Protein AF-A0A820YQ83-F1 (afdb_monomer_lite)

Sequence (275 aa):
MWQLTAGDQCKLHPGKCRLKRLHGDVNRDQQSRLNSLGINSKIQAVAQAEDPGAIVHVTMDSIVSVNLDEFSNDQNSLNLIINELLKPNPQFWIERTMKQVSMASYRLVYRPSFIEGKYQLPLTQPEHWNIVVHGSPRRDHSLNGHDSVYMHYSWSTHMLTDYKSPSISEPQLGMIDGQWVEPIILPTDPYNLMQRTGYACIDEADYPIPSAHPERTEWVYDDTCEAEDPFVYSPTAACIQCHCSQTVQISCIDALRKYVGAVNASFIFTRLLII

Foldseek 3Di:
DDDDDDDPDPPDDPPDDDPPPPPPPPPPVVVVVCVVVCVVVVVPPPDPPPQLWFKKKKKWKDKAKDFQPVVVVPPVVSVVVVVVQQDPDVPVRVVQVLLQVLLCQQCQQVVCVVDPQAHHDGDDDPVQKDKDWDDTWDWDCQQLHTTITMIIMMMMGMDIGGLCVLCSRPVQLNDAQRKDKDKDKTFSGSAQLCVQLPLQQFACFPHPPPPDDNVPRSNGGHQAAAQDDAADDDPPDTRHHRDHNDHDGGHSPVSSSVGTHIDIMIIMIGTHDRD

pLDDT: mean 85.97, std 20.24, range [26.98, 98.81]

Secondary structure (DSSP, 8-state):
--PPPTTSSSSS-TT------------HHHHHHHHHTTHHHHHTTS-------EEEEEEEEEEEEEE-GGGTT-HHHHHHHHHHHTS--HHHHHHHHHHHHHTHHHHHHSHHHHSTT----PPPPGGG-EEEEEEEEEEEEEETTEEEEEEEEEEEEEEEE-SSHHHHH-GGGGSTT-EEEEEEEEESS-TTHHHHHTTTTB--TTSPTT---TT-GGGSB-TT----PPP---TT----SS-SSS---S-HHHHHHHHT-EEEEEEEEEEEE--

Structure (mmCIF, N/CA/C/O backbone):
data_AF-A0A820YQ83-F1
#
_entry.id   AF-A0A820YQ83-F1
#
loop_
_atom_site.group_PDB
_atom_site.id
_atom_site.type_symbol
_atom_site.label_atom_id
_atom_site.label_alt_id
_atom_site.label_comp_id
_atom_site.label_asym_id
_atom_site.label_entity_id
_atom_site.label_seq_id
_atom_site.pdbx_PDB_ins_code
_atom_site.Cartn_x
_atom_site.Cartn_y
_atom_site.Cartn_z
_atom_site.occupancy
_atom_site.B_iso_or_equiv
_atom_site.auth_seq_id
_atom_site.auth_comp_id
_atom_site.auth_asym_id
_atom_site.auth_atom_id
_atom_site.pdbx_PDB_model_num
ATOM 1 N N . MET A 1 1 ? 64.140 -6.513 -12.370 1.00 39.31 1 MET A N 1
ATOM 2 C CA . MET A 1 1 ? 63.787 -5.136 -12.767 1.00 39.31 1 MET A CA 1
ATOM 3 C C . MET A 1 1 ? 62.566 -5.270 -13.666 1.00 39.31 1 MET A C 1
ATOM 5 O O . MET A 1 1 ? 62.7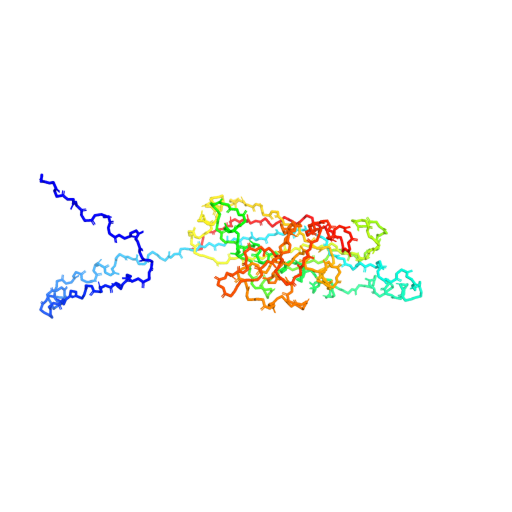19 -5.631 -14.820 1.00 39.31 1 MET A O 1
ATOM 9 N N . TRP A 1 2 ? 61.369 -5.176 -13.084 1.00 26.98 2 TRP A N 1
ATOM 10 C CA . TRP A 1 2 ? 60.097 -5.516 -13.733 1.00 26.98 2 TRP A CA 1
ATOM 11 C C . TRP A 1 2 ? 59.168 -4.302 -13.650 1.00 26.98 2 TRP A C 1
ATOM 13 O O . TRP A 1 2 ? 58.943 -3.778 -12.561 1.00 26.98 2 TRP A O 1
ATOM 23 N N . GLN A 1 3 ? 58.712 -3.821 -14.808 1.00 30.67 3 GLN A N 1
ATOM 24 C CA . GLN A 1 3 ? 57.789 -2.695 -14.957 1.00 30.67 3 GLN A CA 1
ATOM 25 C C . GLN A 1 3 ? 56.343 -3.193 -14.851 1.00 30.67 3 GLN A C 1
ATOM 27 O O . GLN A 1 3 ? 55.974 -4.161 -15.511 1.00 30.67 3 GLN A O 1
ATOM 32 N N . LEU A 1 4 ? 55.537 -2.516 -14.031 1.00 31.28 4 LEU A N 1
ATOM 33 C CA . LEU A 1 4 ? 54.097 -2.736 -13.901 1.00 31.28 4 LEU A CA 1
ATOM 34 C C . LEU A 1 4 ? 53.328 -1.764 -14.810 1.00 31.28 4 LEU A C 1
ATOM 36 O O . LEU A 1 4 ? 53.654 -0.580 -14.900 1.00 31.28 4 LEU A O 1
ATOM 40 N N . THR A 1 5 ? 52.312 -2.296 -15.485 1.00 35.47 5 THR A N 1
ATOM 41 C CA . THR A 1 5 ? 51.354 -1.609 -16.360 1.00 35.47 5 THR A CA 1
ATOM 42 C C . THR A 1 5 ? 50.337 -0.775 -15.570 1.00 35.47 5 THR A C 1
ATOM 44 O O . THR A 1 5 ? 50.059 -1.051 -14.408 1.00 35.47 5 THR A O 1
ATOM 47 N N . ALA A 1 6 ? 49.761 0.241 -16.220 1.00 40.97 6 ALA A N 1
ATOM 48 C CA . ALA A 1 6 ? 48.970 1.346 -15.659 1.00 40.97 6 ALA A CA 1
ATOM 49 C C . ALA A 1 6 ? 47.580 0.999 -15.050 1.00 40.97 6 ALA A C 1
ATOM 51 O O . ALA A 1 6 ? 46.657 1.805 -15.140 1.00 40.97 6 ALA A O 1
ATOM 52 N N . GLY A 1 7 ? 47.413 -0.176 -14.436 1.00 39.69 7 GLY A N 1
ATOM 53 C CA . GLY A 1 7 ? 46.133 -0.658 -13.896 1.00 39.69 7 GLY A CA 1
ATOM 54 C C . GLY A 1 7 ? 45.885 -0.434 -12.397 1.00 39.69 7 GLY A C 1
ATOM 55 O O . GLY A 1 7 ? 44.733 -0.455 -11.981 1.00 39.69 7 GLY A O 1
ATOM 56 N N . ASP A 1 8 ? 46.909 -0.173 -11.576 1.00 40.06 8 ASP A N 1
ATOM 57 C CA . ASP A 1 8 ? 46.786 -0.421 -10.122 1.00 40.06 8 ASP A CA 1
ATOM 58 C C . ASP A 1 8 ? 46.768 0.809 -9.193 1.00 40.06 8 ASP A C 1
ATOM 60 O O . ASP A 1 8 ? 46.835 0.660 -7.975 1.00 40.06 8 ASP A O 1
ATOM 64 N N . GLN A 1 9 ? 46.620 2.040 -9.697 1.00 44.78 9 GLN A N 1
ATOM 65 C CA . GLN A 1 9 ? 46.671 3.237 -8.828 1.00 44.78 9 GLN A CA 1
ATOM 66 C C . GLN A 1 9 ? 45.324 3.851 -8.406 1.00 44.78 9 GLN A C 1
ATOM 68 O O . GLN A 1 9 ? 45.314 4.907 -7.781 1.00 44.78 9 GLN A O 1
ATOM 73 N N . CYS A 1 10 ? 44.184 3.196 -8.641 1.00 45.06 10 CYS A N 1
ATOM 74 C CA . CYS A 1 10 ? 42.871 3.714 -8.209 1.00 45.06 10 CYS A CA 1
ATOM 75 C C . CYS A 1 10 ? 42.249 2.981 -7.005 1.00 45.06 10 CYS A C 1
ATOM 77 O O . CYS A 1 10 ? 41.031 2.976 -6.866 1.00 45.06 10 CYS A O 1
ATOM 79 N N . LYS A 1 11 ? 43.049 2.370 -6.118 1.00 44.00 11 LYS A N 1
ATOM 80 C CA . LYS A 1 11 ? 42.526 1.622 -4.952 1.00 44.00 11 LYS A CA 1
ATOM 81 C C . LYS A 1 11 ? 42.786 2.222 -3.566 1.00 44.00 11 LYS A C 1
ATOM 83 O O . LYS A 1 11 ? 42.399 1.595 -2.590 1.00 44.00 11 LYS A O 1
ATOM 88 N N . LEU A 1 12 ? 43.391 3.408 -3.436 1.00 41.62 12 LEU A N 1
ATOM 89 C CA . LEU A 1 12 ? 43.768 3.910 -2.099 1.00 41.62 12 LEU A CA 1
ATOM 90 C C . LEU A 1 12 ? 43.172 5.254 -1.651 1.00 41.62 12 LEU A C 1
ATOM 92 O O . LEU A 1 12 ? 43.267 5.544 -0.466 1.00 41.62 12 LEU A O 1
ATOM 96 N N . HIS A 1 13 ? 42.483 6.035 -2.496 1.00 43.38 13 HIS A N 1
ATOM 97 C CA . HIS A 1 13 ? 41.809 7.270 -2.044 1.00 43.38 13 HIS A CA 1
ATOM 98 C C . HIS A 1 13 ? 40.560 7.609 -2.894 1.00 43.38 13 HIS A C 1
ATOM 100 O O . HIS A 1 13 ? 40.726 8.046 -4.033 1.00 43.38 13 HIS A O 1
ATOM 106 N N . PRO A 1 14 ? 39.318 7.506 -2.372 1.00 41.72 14 PRO A N 1
ATOM 107 C CA . PRO A 1 14 ? 38.102 7.709 -3.175 1.00 41.72 14 PRO A CA 1
ATOM 108 C C . PRO A 1 14 ? 37.759 9.181 -3.492 1.00 41.72 14 PRO A C 1
ATOM 110 O O . PRO A 1 14 ? 36.793 9.448 -4.195 1.00 41.72 14 PRO A O 1
ATOM 113 N N . GLY A 1 15 ? 38.525 10.162 -2.999 1.00 40.38 15 GLY A N 1
ATOM 114 C CA . GLY A 1 15 ? 38.145 11.585 -3.055 1.00 40.38 15 GLY A CA 1
ATOM 115 C C . GLY A 1 15 ? 38.826 12.462 -4.117 1.00 40.38 15 GLY A C 1
ATOM 116 O O . GLY A 1 15 ? 38.644 13.677 -4.079 1.00 40.38 15 GLY A O 1
ATOM 117 N N . LYS A 1 16 ? 39.666 11.927 -5.021 1.00 46.03 16 LYS A N 1
ATOM 118 C CA . LYS A 1 16 ? 40.499 12.765 -5.923 1.00 46.03 16 LYS A CA 1
ATOM 119 C C . LYS A 1 16 ? 40.650 12.266 -7.369 1.00 46.03 16 LYS A C 1
ATOM 121 O O . LYS A 1 16 ? 41.709 12.435 -7.968 1.00 46.03 16 LYS A O 1
ATOM 126 N N . CYS A 1 17 ? 39.587 11.764 -7.994 1.00 37.28 17 CYS A N 1
ATOM 127 C CA . CYS A 1 17 ? 39.552 11.606 -9.455 1.00 37.28 17 CYS A CA 1
ATOM 128 C C . CYS A 1 17 ? 38.865 12.812 -10.115 1.00 37.28 17 CYS A C 1
ATOM 130 O O . CYS A 1 17 ? 37.670 12.805 -10.389 1.00 37.28 17 CYS A O 1
ATOM 132 N N . ARG A 1 18 ? 39.631 13.876 -10.394 1.00 38.22 18 ARG A N 1
ATOM 133 C CA . ARG A 1 18 ? 39.197 14.932 -11.324 1.00 38.22 18 ARG A CA 1
ATOM 134 C C . ARG A 1 18 ? 39.338 14.390 -12.748 1.00 38.22 18 ARG A C 1
ATOM 136 O O . ARG A 1 18 ? 40.457 14.192 -13.216 1.00 38.22 18 ARG A O 1
ATOM 143 N N . LEU A 1 19 ? 38.218 14.182 -13.437 1.00 33.84 19 LEU A N 1
ATOM 144 C CA . LEU A 1 19 ? 38.182 13.956 -14.884 1.00 33.84 19 LEU A CA 1
ATOM 145 C C . LEU A 1 19 ? 38.897 15.120 -15.591 1.00 33.84 19 LEU A C 1
ATOM 147 O O . LEU A 1 19 ? 38.370 16.231 -15.671 1.00 33.84 19 LEU A O 1
ATOM 151 N N . LYS A 1 20 ? 40.104 14.882 -16.118 1.00 33.81 20 LYS A N 1
ATOM 152 C CA . LYS A 1 20 ? 40.671 15.755 -17.149 1.00 33.81 20 LYS A CA 1
ATOM 153 C C . LYS A 1 20 ? 39.844 15.538 -18.413 1.00 33.81 20 LYS A C 1
ATOM 155 O O . LYS A 1 20 ? 39.976 14.520 -19.082 1.00 33.81 20 LYS A O 1
ATOM 160 N N . ARG A 1 21 ? 38.981 16.507 -18.717 1.00 33.34 21 ARG A N 1
ATOM 161 C CA . ARG A 1 21 ? 38.332 16.647 -20.021 1.00 33.34 21 ARG A CA 1
ATOM 162 C C . ARG A 1 21 ? 39.447 16.764 -21.071 1.00 33.34 21 ARG A C 1
ATOM 164 O O . ARG A 1 21 ? 40.174 17.754 -21.080 1.00 33.34 21 ARG A O 1
ATOM 171 N N . LEU A 1 22 ? 39.619 15.745 -21.911 1.00 34.25 22 LEU A N 1
ATOM 172 C CA . LEU A 1 22 ? 40.394 15.859 -23.145 1.00 34.25 22 LEU A CA 1
ATOM 173 C C . LEU A 1 22 ? 39.586 16.757 -24.091 1.00 34.25 22 LEU A C 1
ATOM 175 O O . LEU A 1 22 ? 38.723 16.281 -24.823 1.00 34.25 22 LEU A O 1
ATOM 179 N N . HIS A 1 23 ? 39.819 18.068 -24.033 1.00 33.75 23 HIS A N 1
ATOM 180 C CA . HIS A 1 23 ? 39.460 18.954 -25.134 1.00 33.75 23 HIS A CA 1
ATOM 181 C C . HIS A 1 23 ? 40.425 18.656 -26.283 1.00 33.75 23 HIS A C 1
ATOM 183 O O . HIS A 1 23 ? 41.558 19.125 -26.298 1.00 33.75 23 HIS A O 1
ATOM 189 N N . GLY A 1 24 ? 39.987 17.806 -27.212 1.00 37.47 24 GLY A N 1
ATOM 190 C CA . GLY A 1 24 ? 40.540 17.802 -28.556 1.00 37.47 24 GLY A CA 1
ATOM 191 C C . GLY A 1 24 ? 40.036 19.054 -29.259 1.00 37.47 24 GLY A C 1
ATOM 192 O O . GLY A 1 24 ? 38.849 19.143 -29.568 1.00 37.47 24 GLY A O 1
ATOM 193 N N . ASP A 1 25 ? 40.916 20.029 -29.466 1.00 38.94 25 ASP A N 1
ATOM 194 C CA . ASP A 1 25 ? 40.639 21.171 -30.329 1.00 38.94 25 ASP A CA 1
ATOM 195 C C . ASP A 1 25 ? 40.449 20.658 -31.760 1.00 38.94 25 ASP A C 1
ATOM 197 O O . ASP A 1 25 ? 41.403 20.331 -32.470 1.00 38.94 25 ASP A O 1
ATOM 201 N N . VAL A 1 26 ? 39.189 20.555 -32.183 1.00 44.72 26 VAL A N 1
ATOM 202 C CA . VAL A 1 26 ? 38.849 20.328 -33.584 1.00 44.72 26 VAL A CA 1
ATOM 203 C C . VAL A 1 26 ? 39.206 21.607 -34.327 1.00 44.72 26 VAL A C 1
ATOM 205 O O . VAL A 1 26 ? 38.566 22.649 -34.179 1.00 44.72 26 VAL A O 1
ATOM 208 N N . ASN A 1 27 ? 40.285 21.531 -35.098 1.00 47.88 27 ASN A N 1
ATOM 209 C CA . ASN A 1 27 ? 40.773 22.620 -35.925 1.00 47.88 27 ASN A CA 1
ATOM 210 C C . ASN A 1 27 ? 39.639 23.116 -36.847 1.00 47.88 27 ASN A C 1
ATOM 212 O O . ASN A 1 27 ? 39.001 22.315 -37.536 1.00 47.88 27 ASN A O 1
ATOM 216 N N . ARG A 1 28 ? 39.381 24.432 -36.863 1.00 51.00 28 ARG A N 1
ATOM 217 C CA . ARG A 1 28 ? 38.286 25.085 -37.618 1.00 51.00 28 ARG A CA 1
ATOM 218 C C . ARG A 1 28 ? 38.271 24.704 -39.109 1.00 51.00 28 ARG A C 1
ATOM 220 O O . ARG A 1 28 ? 37.208 24.693 -39.728 1.00 51.00 28 ARG A O 1
ATOM 227 N N . ASP A 1 29 ? 39.425 24.317 -39.650 1.00 53.38 29 ASP A N 1
ATOM 228 C CA . ASP A 1 29 ? 39.600 23.865 -41.034 1.00 53.38 29 ASP A CA 1
ATOM 229 C C . ASP A 1 29 ? 39.118 22.431 -41.316 1.00 53.38 29 ASP A C 1
ATOM 231 O O . ASP A 1 29 ? 38.826 22.094 -42.464 1.00 53.38 29 ASP A O 1
ATOM 235 N N . GLN A 1 30 ? 38.988 21.569 -40.303 1.00 54.22 30 GLN A N 1
ATOM 236 C CA . GLN A 1 30 ? 38.393 20.237 -40.479 1.00 54.22 30 GLN A CA 1
ATOM 237 C C . GLN A 1 30 ? 36.863 20.297 -40.482 1.00 54.22 30 GLN A C 1
ATOM 239 O O . GLN A 1 30 ? 36.224 19.595 -41.266 1.00 54.22 30 GLN A O 1
ATOM 244 N N . GLN A 1 31 ? 36.271 21.196 -39.689 1.00 51.38 31 GLN A N 1
ATOM 245 C CA . GLN A 1 31 ? 34.820 21.404 -39.657 1.00 51.38 31 GLN A CA 1
ATOM 246 C C . GLN A 1 31 ? 34.287 21.928 -41.006 1.00 51.38 31 GLN A C 1
ATOM 248 O O . GLN A 1 31 ? 33.217 21.518 -41.456 1.00 51.38 31 GLN A O 1
ATOM 253 N N . SER A 1 32 ? 35.044 22.796 -4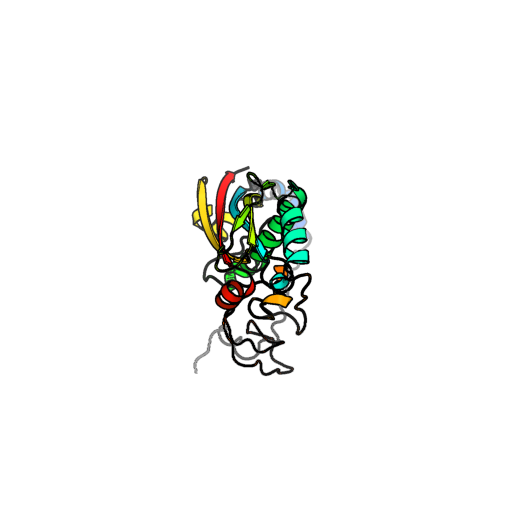1.689 1.00 54.78 32 SER A N 1
ATOM 254 C CA . SER A 1 32 ? 34.656 23.346 -42.997 1.00 54.78 32 SER A CA 1
ATOM 255 C C . SER A 1 32 ? 34.747 22.313 -44.129 1.00 54.78 32 SER A C 1
ATOM 257 O O . SER A 1 32 ? 33.887 22.299 -45.010 1.00 54.78 32 SER A O 1
ATOM 259 N N . ARG A 1 33 ? 35.718 21.389 -44.069 1.00 55.72 33 ARG A N 1
ATOM 260 C CA . ARG A 1 33 ? 35.862 20.271 -45.023 1.00 55.72 33 ARG A CA 1
ATOM 261 C C . ARG A 1 33 ? 34.817 19.170 -44.836 1.00 55.72 33 ARG A C 1
ATOM 263 O O . ARG A 1 33 ? 34.413 18.546 -45.810 1.00 55.72 33 ARG A O 1
ATOM 270 N N . LEU A 1 34 ? 34.348 18.942 -43.610 1.00 51.06 34 LEU A N 1
ATOM 271 C CA . LEU A 1 34 ? 33.266 17.987 -43.337 1.00 51.06 34 LEU A CA 1
ATOM 272 C C . LEU A 1 34 ? 31.900 18.513 -43.814 1.00 51.06 34 LEU A C 1
ATOM 274 O O . LEU A 1 34 ? 31.078 17.741 -44.309 1.00 51.06 34 LEU A O 1
ATOM 278 N N . ASN A 1 35 ? 31.690 19.831 -43.753 1.00 53.28 35 ASN A N 1
ATOM 279 C CA . ASN A 1 35 ? 30.487 20.486 -44.272 1.00 53.28 35 ASN A CA 1
ATOM 280 C C . ASN A 1 35 ? 30.428 20.518 -45.811 1.00 53.28 35 ASN A C 1
ATOM 282 O O . ASN A 1 35 ? 29.337 20.438 -46.372 1.00 53.28 35 ASN A O 1
ATOM 286 N N . SER A 1 36 ? 31.568 20.597 -46.508 1.00 57.44 36 SER A N 1
ATOM 287 C CA . SER A 1 36 ? 31.608 20.667 -47.978 1.00 57.44 36 SER A CA 1
ATOM 288 C C . SER A 1 36 ? 31.441 19.317 -48.688 1.00 57.44 36 SER A C 1
ATOM 290 O O . SER A 1 36 ? 31.173 19.293 -49.887 1.00 57.44 36 SER A O 1
ATOM 292 N N . LEU A 1 37 ? 31.558 18.196 -47.967 1.00 56.34 37 LEU A N 1
ATOM 293 C CA . LEU A 1 37 ? 31.412 16.844 -48.522 1.00 56.34 37 LEU A CA 1
ATOM 294 C C . LEU A 1 37 ? 29.974 16.298 -48.466 1.00 56.34 37 LEU A C 1
ATOM 296 O O . LEU A 1 37 ? 29.739 15.167 -48.883 1.00 56.34 37 LEU A O 1
ATOM 300 N N . GLY A 1 38 ? 29.007 17.048 -47.921 1.00 54.34 38 GLY A N 1
ATOM 301 C CA . GLY A 1 38 ? 27.629 16.560 -47.758 1.00 54.34 38 GLY A CA 1
ATOM 302 C C . GLY A 1 38 ? 27.509 15.322 -46.854 1.00 54.34 38 GLY A C 1
ATOM 303 O O . GLY A 1 38 ? 26.476 14.663 -46.837 1.00 54.34 38 GLY A O 1
ATOM 304 N N . ILE A 1 39 ? 28.557 14.986 -46.094 1.00 52.78 39 ILE A N 1
ATOM 305 C CA . ILE A 1 39 ? 28.584 13.817 -45.203 1.00 52.78 39 ILE A CA 1
ATOM 306 C C . ILE A 1 39 ? 27.782 14.099 -43.923 1.00 52.78 39 ILE A C 1
ATOM 308 O O . ILE A 1 39 ? 27.174 13.186 -43.365 1.00 52.78 39 ILE A O 1
ATOM 312 N N . ASN A 1 40 ? 27.671 15.369 -43.515 1.00 49.22 40 ASN A N 1
ATOM 313 C CA . ASN A 1 40 ? 26.852 15.749 -42.362 1.00 49.22 40 ASN A CA 1
ATOM 314 C C . ASN A 1 40 ? 25.355 15.468 -42.558 1.00 49.22 40 ASN A C 1
ATOM 316 O O . ASN A 1 40 ? 24.688 15.148 -41.581 1.00 49.22 40 ASN A O 1
ATOM 320 N N . SER A 1 41 ? 24.835 15.463 -43.792 1.00 49.44 41 SER A N 1
ATOM 321 C CA . SER A 1 41 ? 23.421 15.137 -44.026 1.00 49.44 41 SER A CA 1
ATOM 322 C C . SER A 1 41 ? 23.129 13.635 -44.010 1.00 49.44 41 SER A C 1
ATOM 324 O O . SER A 1 41 ? 22.013 13.250 -43.686 1.00 49.44 41 SER A O 1
ATOM 326 N N . LYS A 1 42 ? 24.111 12.770 -44.306 1.00 44.50 42 LYS A N 1
ATOM 327 C CA . LYS A 1 42 ? 23.935 11.307 -44.246 1.00 44.50 42 LYS A CA 1
ATOM 328 C C . LYS A 1 42 ? 24.237 10.711 -42.870 1.00 44.50 42 LYS A C 1
ATOM 330 O O . LYS A 1 42 ? 23.670 9.677 -42.541 1.00 44.50 42 LYS A O 1
ATOM 335 N N . ILE A 1 43 ? 25.064 11.367 -42.050 1.00 45.75 43 ILE A N 1
ATOM 336 C CA . ILE A 1 43 ? 25.329 10.942 -40.662 1.00 45.75 43 ILE A CA 1
ATOM 337 C C . ILE A 1 43 ? 24.255 11.475 -39.694 1.00 45.75 43 ILE A C 1
ATOM 339 O O . ILE A 1 43 ? 23.901 10.774 -38.753 1.00 45.75 43 ILE A O 1
ATOM 343 N N . GLN A 1 44 ? 23.642 12.635 -39.966 1.00 43.25 44 GLN A N 1
ATOM 344 C CA . GLN A 1 44 ? 22.415 13.071 -39.268 1.00 43.25 44 GLN A CA 1
ATOM 345 C C . GLN A 1 44 ? 21.147 12.327 -39.730 1.00 43.25 44 GLN A C 1
ATOM 347 O O . GLN A 1 44 ? 20.101 12.472 -39.108 1.00 43.25 44 GLN A O 1
ATOM 352 N N . ALA A 1 45 ? 21.244 11.520 -40.793 1.00 43.38 45 ALA A N 1
ATOM 353 C CA . ALA A 1 45 ? 20.157 10.703 -41.334 1.00 43.38 45 ALA A CA 1
ATOM 354 C C . ALA A 1 45 ? 20.293 9.201 -41.018 1.00 43.38 45 ALA A C 1
ATOM 356 O O . ALA A 1 45 ? 19.577 8.387 -41.601 1.00 43.38 45 ALA A O 1
ATOM 357 N N . VAL A 1 46 ? 21.154 8.814 -40.063 1.00 45.38 46 VAL A N 1
ATOM 358 C CA . VAL A 1 46 ? 20.849 7.627 -39.251 1.00 45.38 46 VAL A CA 1
ATOM 359 C C . VAL A 1 46 ? 19.738 8.085 -38.327 1.00 45.38 46 VAL A C 1
ATOM 361 O O . VAL A 1 46 ? 19.987 8.686 -37.285 1.00 45.38 46 VAL A O 1
ATOM 364 N N . ALA A 1 47 ? 18.523 7.931 -38.843 1.00 47.34 47 ALA A N 1
ATOM 365 C CA . ALA A 1 47 ? 17.279 8.309 -38.223 1.00 47.34 47 ALA A CA 1
ATOM 366 C C . ALA A 1 47 ? 17.347 8.107 -36.709 1.00 47.34 47 ALA A C 1
ATOM 368 O O . ALA A 1 47 ? 17.713 7.033 -36.223 1.00 47.34 47 ALA A O 1
ATOM 369 N N . GLN A 1 48 ? 16.941 9.148 -35.986 1.00 50.28 48 GLN A N 1
ATOM 370 C CA . GLN A 1 48 ? 16.082 8.965 -34.831 1.00 50.28 48 GLN A CA 1
ATOM 371 C C . GLN A 1 48 ? 15.032 7.924 -35.241 1.00 50.28 48 GLN A C 1
ATOM 373 O O . GLN A 1 48 ? 14.036 8.262 -35.871 1.00 50.28 48 GLN A O 1
ATOM 378 N N . ALA A 1 49 ? 15.307 6.640 -35.013 1.00 59.00 49 ALA A N 1
ATOM 379 C CA . ALA A 1 49 ? 14.237 5.677 -34.919 1.00 59.00 49 ALA A CA 1
ATOM 380 C C . ALA A 1 49 ? 13.422 6.211 -33.750 1.00 59.00 49 ALA A C 1
ATOM 382 O O . ALA A 1 49 ? 13.939 6.250 -32.630 1.00 59.00 49 ALA A O 1
ATOM 383 N N . GLU A 1 50 ? 12.254 6.778 -34.056 1.00 72.69 50 GLU A N 1
ATOM 384 C CA . GLU A 1 50 ? 11.313 7.199 -33.031 1.00 72.69 50 GLU A CA 1
ATOM 385 C C . GLU A 1 50 ? 11.182 6.014 -32.086 1.00 72.69 50 GLU A C 1
ATOM 387 O O . GLU A 1 50 ? 10.938 4.887 -32.521 1.00 72.69 50 GLU A O 1
ATOM 392 N N . ASP A 1 51 ? 11.529 6.249 -30.823 1.00 77.19 51 ASP A N 1
ATOM 393 C CA . ASP A 1 51 ? 11.344 5.244 -29.802 1.00 77.19 51 ASP A CA 1
ATOM 394 C C . ASP A 1 51 ? 9.848 4.963 -29.772 1.00 77.19 51 ASP A C 1
ATOM 396 O O . ASP A 1 51 ? 9.079 5.870 -29.442 1.00 77.19 51 ASP A O 1
ATOM 400 N N . PRO A 1 52 ? 9.429 3.749 -30.153 1.00 85.50 52 PRO A N 1
ATOM 401 C CA . PRO A 1 52 ? 8.016 3.473 -30.264 1.00 85.50 52 PRO A CA 1
ATOM 402 C C . PRO A 1 52 ? 7.374 3.428 -28.866 1.00 85.50 52 PRO A C 1
ATOM 404 O O . PRO A 1 52 ? 6.174 3.302 -28.710 1.00 85.50 52 PRO A O 1
ATOM 407 N N . GLY A 1 53 ? 8.146 3.538 -27.782 1.00 92.88 53 GLY A N 1
ATOM 408 C CA . GLY A 1 53 ? 7.587 3.564 -26.443 1.00 92.88 53 GLY A CA 1
ATOM 409 C C . GLY A 1 53 ? 6.902 2.249 -26.069 1.00 92.88 53 GLY A C 1
ATOM 410 O O . GLY A 1 53 ? 6.952 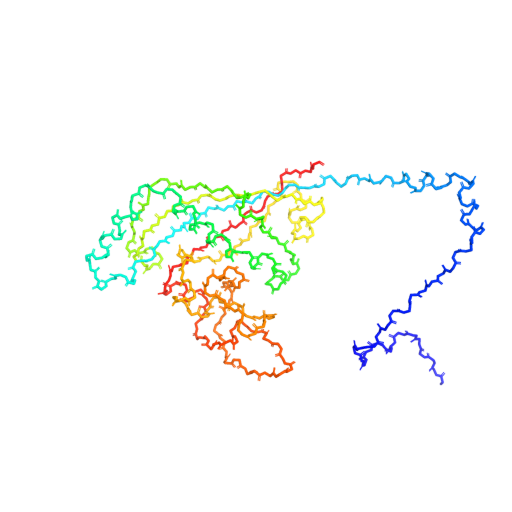1.229 -26.768 1.00 92.88 53 GLY A O 1
ATOM 411 N N . ALA A 1 54 ? 6.284 2.254 -24.900 1.00 95.69 54 ALA A N 1
ATOM 412 C CA . ALA A 1 54 ? 5.507 1.142 -24.394 1.00 95.69 54 ALA A CA 1
ATOM 413 C C . ALA A 1 54 ? 4.424 1.635 -23.435 1.00 95.69 54 ALA A C 1
ATOM 415 O O . ALA A 1 54 ? 4.604 2.619 -22.711 1.00 95.69 54 ALA A O 1
ATOM 416 N N . ILE A 1 55 ? 3.320 0.890 -23.397 1.00 97.25 55 ILE A N 1
ATOM 417 C CA . ILE A 1 55 ? 2.294 1.024 -22.363 1.00 97.25 55 ILE A CA 1
ATOM 418 C C . ILE A 1 55 ? 2.353 -0.202 -21.458 1.00 97.25 55 ILE A C 1
ATOM 420 O O . ILE A 1 55 ? 2.249 -1.340 -21.929 1.00 97.25 55 ILE A O 1
ATOM 424 N N . VAL A 1 56 ? 2.467 0.036 -20.155 1.00 98.06 56 VAL A N 1
ATOM 425 C CA . VAL A 1 56 ? 2.290 -0.989 -19.123 1.00 98.06 56 VAL A CA 1
ATOM 426 C C . VAL A 1 56 ? 1.008 -0.687 -18.362 1.00 98.06 56 VAL A C 1
ATOM 428 O O . VAL A 1 56 ? 0.848 0.395 -17.804 1.00 98.06 56 VAL A O 1
ATOM 431 N N . HIS A 1 57 ? 0.081 -1.635 -18.354 1.00 98.44 57 HIS A N 1
ATOM 432 C CA . HIS A 1 57 ? -1.113 -1.579 -17.525 1.00 98.44 57 HIS A CA 1
ATOM 433 C C . HIS A 1 57 ? -0.823 -2.216 -16.175 1.00 98.44 57 HIS A C 1
ATOM 435 O O . HIS A 1 57 ? -0.226 -3.290 -16.121 1.00 98.44 57 HIS A O 1
ATOM 441 N N . VAL A 1 58 ? -1.240 -1.560 -15.099 1.00 98.62 58 VAL A N 1
ATOM 442 C CA . VAL A 1 58 ? -1.082 -2.081 -13.742 1.00 98.62 58 VAL A CA 1
ATOM 443 C C . VAL A 1 58 ? -2.454 -2.206 -13.113 1.00 98.62 58 VAL A C 1
ATOM 445 O O . VAL A 1 58 ? -3.236 -1.257 -13.167 1.00 98.62 58 VAL A O 1
ATOM 448 N N . THR A 1 59 ? -2.739 -3.358 -12.516 1.00 98.81 59 THR A N 1
ATOM 449 C CA . THR A 1 59 ? -4.007 -3.630 -11.829 1.00 98.81 59 THR A CA 1
ATOM 450 C C . THR A 1 59 ? -3.780 -4.194 -10.442 1.00 98.81 59 THR A C 1
ATOM 452 O O . THR A 1 59 ? -2.773 -4.856 -10.189 1.00 98.81 59 THR A O 1
ATOM 455 N N . MET A 1 60 ? -4.753 -3.976 -9.565 1.00 98.56 60 MET A N 1
ATOM 456 C CA . MET A 1 60 ? -4.806 -4.572 -8.238 1.00 98.56 60 MET A CA 1
ATOM 457 C C . MET A 1 60 ? -6.257 -4.623 -7.753 1.00 98.56 60 MET A C 1
ATOM 459 O O . MET A 1 60 ? -6.993 -3.646 -7.884 1.00 98.56 60 MET A O 1
ATOM 463 N N . ASP A 1 61 ? -6.641 -5.729 -7.127 1.00 98.62 61 ASP A N 1
ATOM 464 C CA . ASP A 1 61 ? -7.906 -5.870 -6.407 1.00 98.62 61 ASP A CA 1
ATOM 465 C C . ASP A 1 61 ? -7.612 -6.081 -4.925 1.00 98.62 61 ASP A C 1
ATOM 467 O O . ASP A 1 61 ? -6.713 -6.847 -4.571 1.00 98.62 61 ASP A O 1
ATOM 471 N N . SER A 1 62 ? -8.339 -5.391 -4.046 1.00 98.50 62 SER A N 1
ATOM 472 C CA . SER A 1 62 ? -8.106 -5.493 -2.603 1.00 98.50 62 SER A CA 1
ATOM 473 C C . SER A 1 62 ? -9.309 -5.006 -1.784 1.00 98.50 62 SER A C 1
ATOM 475 O O . SER A 1 62 ? -10.418 -4.796 -2.292 1.00 98.50 62 SER A O 1
ATOM 477 N N . ILE A 1 63 ? -9.089 -4.871 -0.480 1.00 98.50 63 ILE A N 1
ATOM 478 C CA . ILE A 1 63 ? -9.996 -4.259 0.482 1.00 98.50 63 ILE A CA 1
ATOM 479 C C . ILE A 1 63 ? -9.312 -3.101 1.199 1.00 98.50 63 ILE A C 1
ATOM 481 O O . ILE A 1 63 ? -8.111 -3.121 1.476 1.00 98.50 63 ILE A O 1
ATOM 485 N N . VAL A 1 64 ? -10.122 -2.120 1.571 1.00 98.56 64 VAL A N 1
ATOM 486 C CA . VAL A 1 64 ? -9.738 -1.050 2.485 1.00 98.56 64 VAL A CA 1
ATOM 487 C C . VAL A 1 64 ? -10.763 -0.966 3.610 1.00 98.56 64 VAL A C 1
ATOM 489 O O . VAL A 1 64 ? -11.935 -1.291 3.413 1.00 98.56 64 VAL A O 1
ATOM 492 N N . SER A 1 65 ? -10.337 -0.563 4.800 1.00 98.31 65 SER A N 1
ATOM 493 C CA . SER A 1 65 ? -11.150 -0.613 6.011 1.00 98.31 65 SER A CA 1
ATOM 494 C C . SER A 1 65 ? -10.916 0.569 6.942 1.00 98.31 65 SER A C 1
ATOM 496 O O . SER A 1 65 ? -9.932 1.295 6.815 1.00 98.31 65 SER A O 1
ATOM 498 N N . VAL A 1 66 ? -11.831 0.729 7.890 1.00 98.12 66 VAL A N 1
ATOM 499 C CA . VAL A 1 66 ? -11.656 1.518 9.106 1.00 98.12 66 VAL A CA 1
ATOM 500 C C . VAL A 1 66 ? -11.631 0.547 10.276 1.00 98.12 66 VAL A C 1
ATOM 502 O O . VAL A 1 66 ? -12.622 -0.157 10.493 1.00 98.12 66 VAL A O 1
ATOM 505 N N . ASN A 1 67 ? -10.522 0.523 11.011 1.00 96.88 67 ASN A N 1
ATOM 506 C CA . ASN A 1 67 ? -10.395 -0.263 12.236 1.00 96.88 67 ASN A CA 1
ATOM 507 C C . ASN A 1 67 ? -11.173 0.429 13.371 1.00 96.88 67 ASN A C 1
ATOM 509 O O . ASN A 1 67 ? -11.034 1.638 13.577 1.00 96.88 67 ASN A O 1
ATOM 513 N N . LEU A 1 68 ? -12.014 -0.327 14.078 1.00 97.00 68 LEU A N 1
ATOM 514 C CA . LEU A 1 68 ? -12.911 0.166 15.123 1.00 97.00 68 LEU A CA 1
ATOM 515 C C . LEU A 1 68 ? -12.434 -0.130 16.552 1.00 97.00 68 LEU A C 1
ATOM 517 O O . LEU A 1 68 ? -13.095 0.292 17.505 1.00 97.00 68 LEU A O 1
ATOM 521 N N . ASP A 1 69 ? -11.310 -0.824 16.726 1.00 94.25 69 ASP A N 1
ATOM 522 C CA . ASP A 1 69 ? -10.835 -1.298 18.031 1.00 94.25 69 ASP A CA 1
ATOM 523 C C . ASP A 1 69 ? -10.618 -0.146 19.027 1.00 94.25 69 ASP A C 1
ATOM 525 O O . ASP A 1 69 ? -10.889 -0.282 20.225 1.00 94.25 69 ASP A O 1
ATOM 529 N N . GLU A 1 70 ? -10.206 1.025 18.530 1.00 89.56 70 GLU A N 1
ATOM 530 C CA . GLU A 1 70 ? -9.972 2.233 19.331 1.00 89.56 70 GLU A CA 1
ATOM 531 C C . GLU A 1 70 ? -11.255 2.830 19.940 1.00 89.56 70 GLU A C 1
ATOM 533 O O . GLU A 1 70 ? -11.190 3.550 20.937 1.00 89.56 70 GLU A O 1
ATOM 538 N N . PHE A 1 71 ? -12.432 2.482 19.408 1.00 91.06 71 PHE A N 1
ATOM 539 C CA . PHE A 1 71 ? -13.732 2.965 19.889 1.00 91.06 71 PHE A CA 1
ATOM 540 C C . PHE A 1 71 ? -14.453 1.966 20.807 1.00 91.06 71 PHE A C 1
ATOM 542 O O . PHE A 1 71 ? -15.554 2.245 21.282 1.00 91.06 71 PHE A O 1
ATOM 549 N N . SER A 1 72 ? -13.846 0.811 21.094 1.00 83.25 72 SER A N 1
ATOM 550 C CA . SER A 1 72 ? -14.477 -0.291 21.842 1.00 83.25 72 SER A CA 1
ATOM 551 C C . SER A 1 72 ? -14.978 0.089 23.246 1.00 83.25 72 SER A C 1
ATOM 553 O O . SER A 1 72 ? -15.970 -0.470 23.726 1.00 83.25 72 SER A O 1
ATOM 555 N N . ASN A 1 73 ? -14.345 1.076 23.885 1.00 90.25 73 ASN A N 1
ATOM 556 C CA . ASN A 1 73 ? -14.678 1.524 25.240 1.00 90.25 73 ASN A CA 1
ATOM 557 C C . ASN A 1 73 ? -15.929 2.423 25.324 1.00 90.25 73 ASN A C 1
ATOM 559 O O . ASN A 1 73 ? -16.439 2.637 26.423 1.00 90.25 73 ASN A O 1
ATOM 563 N N . ASP A 1 74 ? -16.446 2.931 24.198 1.00 93.38 74 ASP A N 1
ATOM 564 C CA . ASP A 1 74 ? -17.662 3.752 24.143 1.00 93.38 74 ASP A CA 1
ATOM 565 C C . ASP A 1 74 ? -18.620 3.240 23.060 1.00 93.38 74 ASP A C 1
ATOM 567 O O . ASP A 1 74 ? -18.546 3.603 21.885 1.00 93.38 74 ASP A O 1
ATOM 571 N N . GLN A 1 75 ? -19.574 2.411 23.485 1.00 93.31 75 GLN A N 1
ATOM 572 C CA . GLN A 1 75 ? -20.550 1.783 22.594 1.00 93.31 75 GLN A CA 1
ATOM 573 C C . GLN A 1 75 ? -21.463 2.789 21.883 1.00 93.31 75 GLN A C 1
ATOM 575 O O . GLN A 1 75 ? -21.926 2.516 20.775 1.00 93.31 75 GLN A O 1
ATOM 580 N N . ASN A 1 76 ? -21.725 3.956 22.479 1.00 94.12 76 ASN A N 1
ATOM 581 C CA . ASN A 1 76 ? -22.555 4.967 21.827 1.00 94.12 76 ASN A CA 1
ATOM 582 C C . ASN A 1 76 ? -21.794 5.608 20.665 1.00 94.12 76 ASN A C 1
ATOM 584 O O . ASN A 1 76 ? -22.317 5.656 19.550 1.00 94.12 76 ASN A O 1
ATOM 588 N N . SER A 1 77 ? -20.551 6.033 20.901 1.00 93.62 77 SER A N 1
ATOM 589 C CA . SER A 1 77 ? -19.693 6.590 19.849 1.00 93.62 77 SER A CA 1
ATOM 590 C C . SER A 1 77 ? -19.394 5.566 18.755 1.00 93.62 77 SER A C 1
ATOM 592 O O . SER A 1 77 ? -19.527 5.883 17.574 1.00 93.62 77 SER A O 1
ATOM 594 N N . LEU A 1 78 ? -19.091 4.318 19.128 1.00 95.12 78 LEU A N 1
ATOM 595 C CA . LEU A 1 78 ? -18.872 3.220 18.185 1.00 95.12 78 LEU A CA 1
ATOM 596 C C . LEU A 1 78 ? -20.076 3.027 17.250 1.00 95.12 78 LEU A C 1
ATOM 598 O O . LEU A 1 78 ? -19.913 2.997 16.031 1.00 95.12 78 LEU A O 1
ATOM 602 N N . ASN A 1 79 ? -21.294 2.957 17.795 1.00 95.75 79 ASN A N 1
ATOM 603 C CA . ASN A 1 79 ? -22.507 2.788 16.991 1.00 95.75 79 ASN A CA 1
ATOM 604 C C . ASN A 1 79 ? -22.767 3.977 16.054 1.00 95.75 79 ASN A C 1
ATOM 606 O O . ASN A 1 79 ? -23.210 3.774 14.924 1.00 95.75 79 ASN A O 1
ATOM 610 N N . LEU A 1 80 ? -22.481 5.210 16.485 1.00 96.19 80 LEU A N 1
ATOM 611 C CA . LEU A 1 80 ? -22.592 6.393 15.624 1.00 96.19 80 LEU A CA 1
ATOM 612 C C . LEU A 1 80 ? -21.604 6.334 14.453 1.00 96.19 80 LEU A C 1
ATOM 614 O O . LEU A 1 80 ? -22.005 6.571 13.315 1.00 96.19 80 LEU A O 1
ATOM 618 N N . ILE A 1 81 ? -20.348 5.966 14.720 1.00 96.62 81 ILE A N 1
ATOM 619 C CA . ILE A 1 81 ? -19.304 5.823 13.697 1.00 96.62 81 ILE A CA 1
ATOM 620 C C . ILE A 1 81 ? -19.684 4.733 12.697 1.00 96.62 81 ILE A C 1
ATOM 622 O O . ILE A 1 81 ? -19.656 4.973 11.494 1.00 96.62 81 ILE A O 1
ATOM 626 N N . ILE A 1 82 ? -20.106 3.559 13.169 1.00 97.56 82 ILE A N 1
ATOM 627 C CA . ILE A 1 82 ? -20.538 2.462 12.293 1.00 97.56 82 ILE A CA 1
ATOM 628 C C . ILE A 1 82 ? -21.707 2.901 11.411 1.00 97.56 82 ILE A C 1
ATOM 630 O O . ILE A 1 82 ? -21.676 2.686 10.202 1.00 97.56 82 ILE A O 1
ATOM 634 N N . ASN A 1 83 ? -22.724 3.541 11.994 1.00 97.56 83 ASN A N 1
ATOM 635 C CA . ASN A 1 83 ? -23.882 4.015 11.240 1.00 97.56 83 ASN A CA 1
ATOM 636 C C . ASN A 1 83 ? -23.502 5.043 10.170 1.00 97.56 83 ASN A C 1
ATOM 638 O O . ASN A 1 83 ? -24.168 5.108 9.140 1.00 97.56 83 ASN A O 1
ATOM 642 N N . GLU A 1 84 ? -22.457 5.840 10.395 1.00 98.00 84 GLU A N 1
ATOM 643 C CA . GLU A 1 84 ? -21.923 6.750 9.385 1.00 98.00 84 GLU A CA 1
ATOM 644 C C . GLU A 1 84 ? -21.150 5.997 8.297 1.00 98.00 84 GLU A C 1
ATOM 646 O O . GLU A 1 84 ? -21.439 6.163 7.115 1.00 98.00 84 GLU A O 1
ATOM 651 N N . LEU A 1 85 ? -20.226 5.113 8.682 1.00 97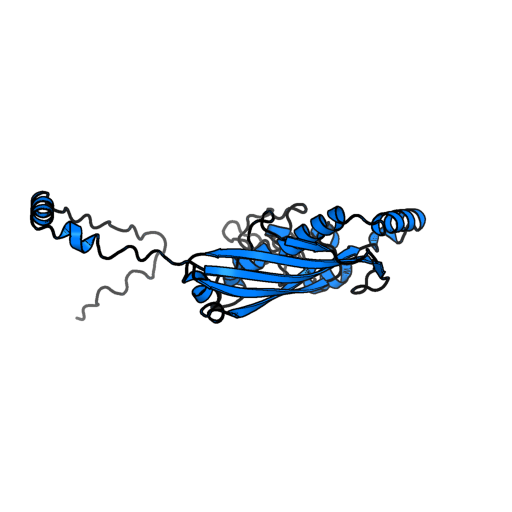.94 85 LEU A N 1
ATOM 652 C CA . LEU A 1 85 ? -19.385 4.349 7.755 1.00 97.94 85 LEU A CA 1
ATOM 653 C C . LEU A 1 85 ? -20.183 3.395 6.858 1.00 97.94 85 LEU A C 1
ATOM 655 O O . LEU A 1 85 ? -19.740 3.083 5.754 1.00 97.94 85 LEU A O 1
ATOM 659 N N . LEU A 1 86 ? -21.350 2.931 7.314 1.00 98.12 86 LEU A N 1
ATOM 660 C CA . LEU A 1 86 ? -22.236 2.066 6.536 1.00 98.12 86 LEU A CA 1
ATOM 661 C C . LEU A 1 86 ? -23.083 2.824 5.497 1.00 98.12 86 LEU A C 1
ATOM 663 O O . LEU A 1 86 ? -23.726 2.191 4.655 1.00 98.12 86 LEU A O 1
ATOM 667 N N . LYS A 1 87 ? -23.099 4.164 5.512 1.00 97.81 87 LYS A N 1
ATOM 668 C CA . LYS A 1 87 ? -23.803 4.946 4.486 1.00 97.81 87 LYS A CA 1
ATOM 669 C C . LYS A 1 87 ? -23.071 4.854 3.141 1.00 97.81 87 LYS A C 1
ATOM 671 O O . LYS A 1 87 ? -21.840 4.815 3.105 1.00 97.81 87 LYS A O 1
ATOM 676 N N . PRO A 1 88 ? -23.795 4.881 2.007 1.00 95.31 88 PRO A N 1
ATOM 677 C CA . PRO A 1 88 ? -23.167 4.980 0.695 1.00 95.31 88 PRO A CA 1
ATOM 678 C C . PRO A 1 88 ? -22.394 6.299 0.551 1.00 95.31 88 PRO A C 1
ATOM 680 O O . PRO A 1 88 ? -22.982 7.359 0.348 1.00 95.31 88 PRO A O 1
ATOM 683 N N . ASN A 1 89 ? -21.068 6.227 0.642 1.00 97.38 89 ASN A N 1
ATOM 684 C CA . ASN A 1 89 ? -20.165 7.346 0.388 1.00 97.38 89 ASN A CA 1
ATOM 685 C C . ASN A 1 89 ? -18.932 6.855 -0.391 1.00 97.38 89 ASN A C 1
ATOM 687 O O . ASN A 1 89 ? -17.895 6.572 0.211 1.00 97.38 89 ASN A O 1
ATOM 691 N N . PRO A 1 90 ? -19.032 6.704 -1.724 1.00 97.38 90 PRO A N 1
ATOM 692 C CA . PRO A 1 90 ? -17.930 6.192 -2.534 1.00 97.38 90 PRO A CA 1
ATOM 693 C C . PRO A 1 90 ? -16.655 7.026 -2.406 1.00 97.38 90 PRO A C 1
ATOM 695 O O . PRO A 1 90 ? -15.571 6.460 -2.332 1.00 97.38 90 PRO A O 1
ATOM 698 N N . GLN A 1 91 ? -16.782 8.353 -2.315 1.00 98.25 91 GLN A N 1
ATOM 699 C CA . GLN A 1 91 ? -15.639 9.263 -2.260 1.00 98.25 91 GLN A CA 1
ATOM 700 C C . GLN A 1 91 ? -14.755 9.011 -1.030 1.00 98.25 91 GLN A C 1
ATOM 702 O O . GLN A 1 91 ? -13.538 8.919 -1.164 1.00 98.25 91 GLN A O 1
ATOM 707 N N . PHE A 1 92 ? -15.364 8.799 0.142 1.00 98.31 92 PHE A N 1
ATOM 708 C CA . PHE A 1 92 ? -14.637 8.441 1.365 1.00 98.31 92 PHE A CA 1
ATOM 709 C C . PHE A 1 92 ? -13.780 7.175 1.190 1.00 98.31 92 PHE A C 1
ATOM 711 O O . PHE A 1 92 ? -12.623 7.124 1.611 1.00 98.31 92 PHE A O 1
ATOM 718 N N . TRP A 1 93 ? -14.335 6.146 0.545 1.00 98.56 93 TRP A N 1
ATOM 719 C CA . TRP A 1 93 ? -13.630 4.885 0.313 1.00 98.56 93 TRP A CA 1
ATOM 720 C C . TRP A 1 93 ? -12.580 4.992 -0.800 1.00 98.56 93 TRP A C 1
ATOM 722 O O . TRP A 1 93 ? -11.531 4.354 -0.699 1.00 98.56 93 TRP A O 1
ATOM 732 N N . ILE A 1 94 ? -12.817 5.820 -1.822 1.00 98.56 94 ILE A N 1
ATOM 733 C CA . ILE A 1 94 ? -11.839 6.118 -2.880 1.00 98.56 94 ILE A CA 1
ATOM 734 C C . ILE A 1 94 ? -10.611 6.814 -2.287 1.00 98.56 94 ILE A C 1
ATOM 736 O O . ILE A 1 94 ? -9.496 6.360 -2.520 1.00 98.56 94 ILE A O 1
ATOM 740 N N . GLU A 1 95 ? -10.788 7.851 -1.467 1.00 98.25 95 GLU A N 1
ATOM 741 C CA . GLU A 1 95 ? -9.674 8.558 -0.815 1.00 98.25 95 GLU A CA 1
ATOM 742 C C . GLU A 1 95 ? -8.841 7.621 0.061 1.00 98.25 95 GLU A C 1
ATOM 744 O O . GLU A 1 95 ? -7.607 7.642 0.032 1.00 98.25 95 GLU A O 1
ATOM 749 N N . ARG A 1 96 ? -9.513 6.724 0.791 1.00 98.06 96 ARG A N 1
ATOM 750 C CA . ARG A 1 96 ? -8.826 5.721 1.603 1.00 98.06 96 ARG A CA 1
ATOM 751 C C . ARG A 1 96 ? -8.066 4.704 0.766 1.00 98.06 96 ARG A C 1
ATOM 753 O O . ARG A 1 96 ? -6.931 4.374 1.098 1.00 98.06 96 ARG A O 1
ATOM 760 N N . THR A 1 97 ? -8.655 4.269 -0.342 1.00 98.50 97 THR A N 1
ATOM 761 C CA . THR A 1 97 ? -7.996 3.405 -1.326 1.00 98.50 97 THR A CA 1
ATOM 762 C C . THR A 1 97 ? -6.750 4.077 -1.899 1.00 98.50 97 THR A C 1
ATOM 764 O O . THR A 1 97 ? -5.690 3.460 -1.933 1.00 98.50 97 THR A O 1
ATOM 767 N N . MET A 1 98 ? -6.834 5.358 -2.278 1.00 98.44 98 MET A N 1
ATOM 768 C CA . MET A 1 98 ? -5.677 6.122 -2.757 1.00 98.44 98 MET A CA 1
ATOM 769 C C . MET A 1 98 ? -4.556 6.140 -1.715 1.00 98.44 98 MET A C 1
ATOM 771 O O . MET A 1 98 ? -3.411 5.858 -2.053 1.00 98.44 98 MET A O 1
ATOM 775 N N . LYS A 1 99 ? -4.866 6.423 -0.442 1.00 98.00 99 LYS A N 1
ATOM 776 C CA . LYS A 1 99 ? -3.857 6.417 0.629 1.00 98.00 99 LYS A CA 1
ATOM 777 C C . LYS A 1 99 ? -3.203 5.040 0.796 1.00 98.00 99 LYS A C 1
ATOM 779 O O . LYS A 1 99 ? -1.988 4.988 0.947 1.00 98.00 99 LYS A O 1
ATOM 784 N N . GLN A 1 100 ? -3.983 3.956 0.741 1.00 98.38 100 GLN A N 1
ATOM 785 C CA . GLN A 1 100 ? -3.472 2.584 0.835 1.00 98.38 100 GLN A CA 1
ATOM 786 C C . GLN A 1 100 ? -2.540 2.242 -0.334 1.00 98.38 100 GLN A C 1
ATOM 788 O O . GLN A 1 100 ? -1.426 1.784 -0.112 1.00 98.38 100 GLN A O 1
ATOM 793 N N . VAL A 1 101 ? -2.970 2.501 -1.573 1.00 98.50 101 VAL A N 1
ATOM 794 C CA . VAL A 1 101 ? -2.177 2.215 -2.780 1.00 98.50 101 VAL A CA 1
ATOM 795 C C . VAL A 1 101 ? -0.878 3.019 -2.792 1.00 98.50 101 VAL A C 1
ATOM 797 O O . VAL A 1 101 ? 0.173 2.475 -3.123 1.00 98.50 101 VAL A O 1
ATOM 800 N N . SER A 1 102 ? -0.918 4.289 -2.376 1.00 97.94 102 SER A N 1
ATOM 801 C CA . SER A 1 102 ? 0.270 5.150 -2.317 1.00 97.94 102 SER A CA 1
ATOM 802 C C . SER A 1 102 ? 1.393 4.578 -1.456 1.00 97.94 102 SER A C 1
ATOM 804 O O . SER A 1 102 ? 2.552 4.863 -1.743 1.00 97.94 102 SER A O 1
ATOM 806 N N . MET A 1 103 ? 1.088 3.755 -0.449 1.00 98.00 103 MET A N 1
ATOM 807 C CA . MET A 1 103 ? 2.103 3.132 0.407 1.00 98.00 103 MET A CA 1
ATOM 808 C C . MET A 1 103 ? 3.010 2.150 -0.348 1.00 98.00 103 MET A C 1
ATOM 810 O O . MET A 1 103 ? 4.146 1.947 0.055 1.00 98.00 103 MET A O 1
ATOM 814 N N . ALA A 1 104 ? 2.580 1.612 -1.493 1.00 97.94 104 ALA A N 1
ATOM 815 C CA . ALA A 1 104 ? 3.441 0.793 -2.347 1.00 97.94 104 ALA A CA 1
ATOM 816 C C . ALA A 1 104 ? 4.549 1.598 -3.057 1.00 97.94 104 ALA A C 1
ATOM 818 O O . ALA A 1 104 ? 5.497 1.011 -3.582 1.00 97.94 104 ALA A O 1
ATOM 819 N N . SER A 1 105 ? 4.441 2.932 -3.104 1.00 96.19 105 SER A N 1
ATOM 820 C CA . SER A 1 105 ? 5.336 3.784 -3.899 1.00 96.19 105 SER A CA 1
ATOM 821 C C . SER A 1 105 ? 6.789 3.662 -3.461 1.00 96.19 105 SER A C 1
ATOM 823 O O . SER A 1 105 ? 7.661 3.555 -4.320 1.00 96.19 105 SER A O 1
ATOM 825 N N . TYR A 1 106 ? 7.046 3.639 -2.149 1.00 96.12 106 TYR A N 1
ATOM 826 C CA . TYR A 1 106 ? 8.396 3.520 -1.603 1.00 96.12 106 TYR A CA 1
ATOM 827 C C . TYR A 1 106 ? 9.083 2.245 -2.106 1.00 96.12 106 TYR A C 1
ATOM 829 O O . TYR A 1 106 ? 10.070 2.308 -2.844 1.00 96.12 106 TYR A O 1
ATOM 837 N N . ARG A 1 107 ? 8.470 1.088 -1.835 1.00 96.62 107 ARG A N 1
ATOM 838 C CA . ARG A 1 107 ? 8.968 -0.221 -2.268 1.00 96.62 107 ARG A CA 1
ATOM 839 C C . ARG A 1 107 ? 9.165 -0.319 -3.781 1.00 96.62 107 ARG A C 1
ATOM 841 O O . ARG A 1 107 ? 10.151 -0.885 -4.238 1.00 96.62 107 ARG A O 1
ATOM 848 N N . LEU A 1 108 ? 8.257 0.244 -4.576 1.00 97.31 108 LEU A N 1
ATOM 849 C CA . LEU A 1 108 ? 8.321 0.175 -6.040 1.00 97.31 108 LEU A CA 1
ATOM 850 C C . LEU A 1 108 ? 9.386 1.098 -6.657 1.00 97.31 108 LEU A C 1
ATOM 852 O O . LEU A 1 108 ? 10.020 0.730 -7.652 1.00 97.31 108 LEU A O 1
ATOM 856 N N . VAL A 1 109 ? 9.609 2.280 -6.077 1.00 96.94 109 VAL A N 1
ATOM 857 C CA . VAL A 1 109 ? 10.662 3.225 -6.494 1.00 96.94 109 VAL A CA 1
ATOM 858 C C . VAL A 1 109 ? 12.042 2.716 -6.085 1.00 96.94 109 VAL A C 1
ATOM 860 O O . VAL A 1 109 ? 12.987 2.801 -6.871 1.00 96.94 109 VAL A O 1
ATOM 863 N N . TYR A 1 110 ? 12.159 2.147 -4.888 1.00 95.81 110 TYR A N 1
ATOM 864 C CA . TYR A 1 110 ? 13.411 1.629 -4.337 1.00 95.81 110 TYR A CA 1
ATOM 865 C C . TYR A 1 110 ? 13.548 0.110 -4.477 1.00 95.81 110 TYR A C 1
ATOM 867 O O . TYR A 1 110 ? 14.414 -0.492 -3.856 1.00 95.81 110 TYR A O 1
ATOM 875 N N . ARG A 1 111 ? 12.769 -0.514 -5.372 1.00 96.44 111 ARG A N 1
ATOM 876 C CA . ARG A 1 111 ? 12.765 -1.962 -5.654 1.00 96.44 111 ARG A CA 1
ATOM 877 C C . ARG A 1 111 ? 14.158 -2.618 -5.754 1.00 96.44 111 ARG A C 1
ATOM 879 O O . ARG A 1 111 ? 14.298 -3.711 -5.207 1.00 96.44 111 ARG A O 1
ATOM 886 N N . PRO A 1 112 ? 15.194 -1.994 -6.362 1.00 95.81 112 PRO A N 1
ATOM 887 C CA . PRO A 1 112 ? 16.557 -2.543 -6.356 1.00 95.81 112 PRO A CA 1
ATOM 888 C C . PRO A 1 112 ? 17.154 -2.816 -4.969 1.00 95.81 112 PRO A C 1
ATOM 890 O O . PRO A 1 112 ? 18.001 -3.697 -4.845 1.00 95.81 112 PRO A O 1
ATOM 893 N N . SER A 1 113 ? 16.746 -2.062 -3.946 1.00 92.56 113 SER A N 1
ATOM 894 C CA . SER A 1 113 ? 17.194 -2.243 -2.561 1.00 92.56 113 SER A CA 1
ATOM 895 C C . SER A 1 113 ? 16.553 -3.467 -1.900 1.00 92.56 113 SER A C 1
ATOM 897 O O . SER A 1 113 ? 17.129 -4.033 -0.978 1.00 92.56 113 SER A O 1
ATOM 899 N N . PHE A 1 114 ? 15.393 -3.907 -2.400 1.00 91.00 114 PHE A N 1
ATOM 900 C CA . PHE A 1 114 ? 14.625 -5.034 -1.861 1.00 91.00 114 PHE A CA 1
ATOM 901 C C . PHE A 1 114 ? 14.859 -6.343 -2.614 1.00 91.00 114 PHE A C 1
ATOM 903 O O . PHE A 1 114 ? 14.770 -7.423 -2.031 1.00 91.00 114 PHE A O 1
ATOM 910 N N . ILE A 1 115 ? 15.095 -6.268 -3.928 1.00 93.25 115 ILE A N 1
ATOM 911 C CA . ILE A 1 115 ? 15.189 -7.438 -4.803 1.00 93.25 115 ILE A CA 1
ATOM 912 C C . ILE A 1 115 ? 16.383 -7.276 -5.748 1.00 93.25 115 ILE A C 1
ATOM 914 O O . ILE A 1 115 ? 16.390 -6.419 -6.633 1.00 93.25 115 ILE A O 1
ATOM 918 N N . GLU A 1 116 ? 17.385 -8.144 -5.592 1.00 94.25 116 GLU A N 1
ATOM 919 C CA . GLU A 1 116 ? 18.573 -8.143 -6.447 1.00 94.25 116 GLU A CA 1
ATOM 920 C C . GLU A 1 116 ? 18.208 -8.395 -7.921 1.00 94.25 116 GLU A C 1
ATOM 922 O O . GLU A 1 116 ? 17.370 -9.237 -8.255 1.00 94.25 116 GLU A O 1
ATOM 927 N N . GLY A 1 117 ? 18.857 -7.658 -8.827 1.00 93.50 117 GLY A N 1
ATOM 928 C CA . GLY A 1 117 ? 18.667 -7.813 -10.272 1.00 93.50 117 GLY A CA 1
ATOM 929 C C . GLY A 1 117 ? 17.346 -7.251 -10.804 1.00 93.50 117 GLY A C 1
ATOM 930 O O . GLY A 1 117 ? 17.004 -7.500 -11.961 1.00 93.50 117 GLY A O 1
ATOM 931 N N . LYS A 1 118 ? 16.606 -6.499 -9.985 1.00 95.56 118 LYS A N 1
ATOM 932 C CA . LYS A 1 118 ? 15.381 -5.796 -10.369 1.00 95.56 118 LYS A CA 1
ATOM 933 C C . LYS A 1 118 ? 15.608 -4.290 -10.435 1.00 95.56 118 LYS A C 1
ATOM 935 O O . LYS A 1 118 ? 16.435 -3.754 -9.701 1.00 95.56 118 LYS A O 1
ATOM 940 N N . TYR A 1 119 ? 14.848 -3.604 -11.293 1.00 97.31 119 TYR A N 1
ATOM 941 C CA . TYR A 1 119 ? 14.802 -2.139 -11.294 1.00 97.31 119 TYR A CA 1
ATOM 942 C C . TYR A 1 119 ? 13.431 -1.606 -10.880 1.00 97.31 119 TYR A C 1
ATOM 944 O O . TYR A 1 119 ? 12.534 -2.354 -10.484 1.00 97.31 119 TYR A O 1
ATOM 952 N N . GLN A 1 120 ? 13.324 -0.281 -10.898 1.00 97.12 120 GLN A N 1
ATOM 953 C CA . GLN A 1 120 ? 12.196 0.486 -10.391 1.00 97.12 120 GLN A CA 1
ATOM 954 C C . GLN A 1 120 ? 10.937 0.219 -11.221 1.00 97.12 120 GLN A C 1
ATOM 956 O O . GLN A 1 120 ? 10.990 0.181 -12.453 1.00 97.12 120 GLN A O 1
ATOM 961 N N . LEU A 1 121 ? 9.798 0.086 -10.547 1.00 96.88 121 LEU A N 1
ATOM 962 C CA . LEU A 1 121 ? 8.472 -0.020 -11.165 1.00 96.88 121 LEU A CA 1
ATOM 963 C C . LEU A 1 121 ? 7.537 1.040 -10.564 1.00 96.88 121 LEU A C 1
ATOM 965 O O . LEU A 1 121 ? 6.512 0.687 -9.981 1.00 96.88 121 LEU A O 1
ATOM 969 N N . PRO A 1 122 ? 7.900 2.337 -10.640 1.00 96.81 122 PRO A N 1
ATOM 970 C CA . PRO A 1 122 ? 7.142 3.384 -9.973 1.00 96.81 122 PRO A CA 1
ATOM 971 C C . PRO A 1 122 ? 5.710 3.432 -10.508 1.00 96.81 122 PRO A C 1
ATOM 973 O O . PRO A 1 122 ? 5.481 3.363 -11.718 1.00 96.81 122 PRO A O 1
ATOM 976 N N . LEU A 1 123 ? 4.750 3.596 -9.601 1.00 96.62 123 LEU A N 1
ATOM 977 C CA . LEU A 1 123 ? 3.374 3.884 -9.988 1.00 96.62 123 LEU A CA 1
ATOM 978 C C . LEU A 1 123 ? 3.284 5.293 -10.584 1.00 96.62 123 LEU A C 1
ATOM 980 O O . LEU A 1 123 ? 4.102 6.172 -10.302 1.00 96.62 123 LEU A O 1
ATOM 984 N N . THR A 1 124 ? 2.264 5.526 -11.405 1.00 97.38 124 THR A N 1
ATOM 985 C CA . THR A 1 124 ? 1.945 6.878 -11.870 1.00 97.38 124 THR A CA 1
ATOM 986 C C . THR A 1 124 ? 1.460 7.750 -10.717 1.00 97.38 124 THR A C 1
ATOM 988 O O . THR A 1 124 ? 1.086 7.254 -9.655 1.00 97.38 124 THR A O 1
ATOM 991 N N . GLN A 1 125 ? 1.363 9.056 -10.963 1.00 95.56 125 GLN A N 1
ATOM 992 C CA . GLN A 1 125 ? 0.722 9.963 -10.015 1.00 95.56 125 GLN A CA 1
ATOM 993 C C . GLN A 1 125 ? -0.774 9.622 -9.822 1.00 95.56 125 GLN A C 1
ATOM 995 O O . GLN A 1 125 ? -1.392 9.088 -10.758 1.00 95.56 125 GLN A O 1
ATOM 1000 N N . PRO A 1 126 ? -1.356 9.919 -8.641 1.00 95.81 126 PRO A N 1
ATOM 1001 C CA . PRO A 1 126 ? -2.723 9.530 -8.303 1.00 95.81 126 PRO A CA 1
ATOM 1002 C C . PRO A 1 126 ? -3.809 10.074 -9.234 1.00 95.81 126 PRO A C 1
ATOM 1004 O O . PRO A 1 126 ? -4.860 9.454 -9.367 1.00 95.81 126 PRO A O 1
ATOM 1007 N N . GLU A 1 127 ? -3.565 11.187 -9.927 1.00 97.00 127 GLU A N 1
ATOM 1008 C CA . GLU A 1 127 ? -4.511 11.780 -10.883 1.00 97.00 127 GLU A CA 1
ATOM 1009 C C . GLU A 1 127 ? -4.744 10.884 -12.113 1.00 97.00 127 GLU A C 1
ATOM 1011 O O . GLU A 1 127 ? -5.715 11.072 -12.843 1.00 97.00 127 GLU A O 1
ATOM 1016 N N . HIS A 1 128 ? -3.873 9.894 -12.337 1.00 97.88 128 HIS A N 1
ATOM 1017 C CA . HIS A 1 128 ? -3.983 8.903 -13.412 1.00 97.88 128 HIS A CA 1
ATOM 1018 C C . HIS A 1 128 ? -4.491 7.536 -12.928 1.00 97.88 128 HIS A C 1
ATOM 1020 O O . HIS A 1 128 ? -4.423 6.549 -13.668 1.00 97.88 128 HIS A O 1
ATOM 1026 N N . TRP A 1 129 ? -4.947 7.432 -11.680 1.00 98.50 129 TRP A N 1
ATOM 1027 C CA . TRP A 1 129 ? -5.481 6.187 -11.137 1.00 98.50 129 TRP A CA 1
ATOM 1028 C C . TRP A 1 129 ? -6.979 6.083 -11.387 1.00 98.50 129 TRP A C 1
ATOM 1030 O O . TRP A 1 129 ? -7.735 7.034 -11.206 1.00 98.50 129 TRP A O 1
ATOM 1040 N N . ASN A 1 130 ? -7.415 4.885 -11.755 1.00 98.69 130 ASN A N 1
ATOM 1041 C CA . ASN A 1 130 ? -8.820 4.532 -11.826 1.00 98.69 130 ASN A CA 1
ATOM 1042 C C . ASN A 1 130 ? -9.156 3.608 -10.653 1.00 98.69 130 ASN A C 1
ATOM 1044 O O . ASN A 1 130 ? -8.650 2.487 -10.585 1.00 98.69 130 ASN A O 1
ATOM 1048 N N . ILE A 1 131 ? -10.003 4.092 -9.743 1.00 98.69 131 ILE A N 1
ATOM 1049 C CA . ILE A 1 131 ? -10.458 3.363 -8.556 1.00 98.69 131 ILE A CA 1
ATOM 1050 C C . ILE A 1 131 ? -11.959 3.146 -8.658 1.00 98.69 131 ILE A C 1
ATOM 1052 O O . ILE A 1 131 ? -12.730 4.097 -8.787 1.00 98.69 131 ILE A O 1
ATOM 1056 N N . VAL A 1 132 ? -12.370 1.891 -8.532 1.00 98.56 132 VAL A N 1
ATOM 1057 C CA . VAL A 1 132 ? -13.775 1.493 -8.486 1.00 98.56 132 VAL A CA 1
ATOM 1058 C C . VAL A 1 132 ? -14.019 0.771 -7.173 1.00 98.56 132 VAL A C 1
ATOM 1060 O O . VAL A 1 132 ? -13.429 -0.275 -6.927 1.00 98.56 132 VAL A O 1
ATOM 1063 N N . VAL A 1 133 ? -14.892 1.325 -6.333 1.00 98.12 133 VAL A N 1
ATOM 1064 C CA . VAL A 1 133 ? -15.365 0.661 -5.110 1.00 98.12 133 VAL A CA 1
ATOM 1065 C C . VAL A 1 133 ? -16.591 -0.195 -5.421 1.00 98.12 133 VAL A C 1
ATOM 1067 O O . VAL A 1 133 ? -17.465 0.214 -6.188 1.00 98.12 133 VAL A O 1
ATOM 1070 N N . HIS A 1 134 ? -16.662 -1.383 -4.826 1.00 97.75 134 HIS A N 1
ATOM 1071 C CA . HIS A 1 134 ? -17.647 -2.404 -5.178 1.00 97.75 134 HIS A CA 1
ATOM 1072 C C . HIS A 1 134 ? -18.668 -2.629 -4.069 1.00 97.75 134 HIS A C 1
ATOM 1074 O O . HIS A 1 134 ? -18.326 -2.991 -2.945 1.00 97.75 134 HIS A O 1
ATOM 1080 N N . GLY A 1 135 ? -19.948 -2.519 -4.423 1.00 95.88 135 GLY A N 1
ATOM 1081 C CA . GLY A 1 135 ? -21.053 -2.818 -3.517 1.00 95.88 135 GLY A CA 1
ATOM 1082 C C . GLY A 1 135 ? -21.255 -1.754 -2.436 1.00 95.88 135 GLY A C 1
ATOM 1083 O O . GLY A 1 135 ? -21.198 -0.555 -2.699 1.00 95.88 135 GLY A O 1
ATOM 1084 N N . SER A 1 136 ? -21.581 -2.199 -1.224 1.00 97.06 136 SER A N 1
ATOM 1085 C CA . SER A 1 136 ? -21.823 -1.342 -0.059 1.00 97.06 136 SER A CA 1
ATOM 1086 C C . SER A 1 136 ? -20.835 -1.678 1.056 1.00 97.06 136 SER A C 1
ATOM 1088 O O . SER A 1 136 ? -20.416 -2.836 1.147 1.00 97.06 136 SER A O 1
ATOM 1090 N N . PRO A 1 137 ? -20.471 -0.702 1.908 1.00 98.31 137 PRO A N 1
ATOM 1091 C CA . PRO A 1 137 ? -19.587 -0.954 3.041 1.00 98.31 137 PRO A CA 1
ATOM 1092 C C . PRO A 1 137 ? -20.196 -2.002 3.976 1.00 98.31 137 PRO A C 1
ATOM 1094 O O . PRO A 1 137 ? -21.412 -2.038 4.186 1.00 98.31 137 PRO A O 1
ATOM 1097 N N . ARG A 1 138 ? -19.351 -2.870 4.534 1.00 98.06 138 ARG A N 1
ATOM 1098 C CA . ARG A 1 138 ? -19.769 -3.961 5.426 1.00 98.06 138 ARG A CA 1
ATOM 1099 C C . ARG A 1 138 ? -18.957 -3.934 6.704 1.00 98.06 138 ARG A C 1
ATOM 1101 O O . ARG A 1 138 ? -17.760 -3.682 6.653 1.00 98.06 138 ARG A O 1
ATOM 1108 N N . ARG A 1 139 ? -19.598 -4.235 7.832 1.00 97.75 139 ARG A N 1
ATOM 1109 C CA . ARG A 1 139 ? -18.897 -4.509 9.088 1.00 97.75 139 ARG A CA 1
ATOM 1110 C C . ARG A 1 139 ? -18.532 -5.987 9.162 1.00 97.75 139 ARG A C 1
ATOM 1112 O O . ARG A 1 139 ? -19.351 -6.836 8.817 1.00 97.75 139 ARG A O 1
ATOM 1119 N N . ASP A 1 140 ? -17.338 -6.274 9.643 1.00 97.75 140 ASP A N 1
ATOM 1120 C CA . ASP A 1 140 ? -16.876 -7.605 10.014 1.00 97.75 140 ASP A CA 1
ATOM 1121 C C . ASP A 1 140 ? -16.127 -7.489 11.343 1.00 97.75 140 ASP A C 1
ATOM 1123 O O . ASP A 1 140 ? -15.223 -6.671 11.486 1.00 97.75 140 ASP A O 1
ATOM 1127 N N . HIS A 1 141 ? -16.539 -8.294 12.320 1.00 96.06 141 HIS A N 1
ATOM 1128 C CA . HIS A 1 141 ? -15.995 -8.285 13.680 1.00 96.06 141 HIS A CA 1
ATOM 1129 C C . HIS A 1 141 ? -14.639 -8.995 13.805 1.00 96.06 141 HIS A C 1
ATOM 1131 O O . HIS A 1 141 ? -14.108 -9.120 14.906 1.00 96.06 141 HIS A O 1
ATOM 1137 N N . SER A 1 142 ? -14.129 -9.548 12.708 1.00 96.38 142 SER A N 1
ATOM 1138 C CA . SER A 1 142 ? -12.955 -10.416 12.691 1.00 96.38 142 SER A CA 1
ATOM 1139 C C . SER A 1 142 ? -12.067 -10.213 11.466 1.00 96.38 142 SER A C 1
ATOM 1141 O O . SER A 1 142 ? -11.189 -11.040 11.202 1.00 96.38 142 SER A O 1
ATOM 1143 N N . LEU A 1 143 ? -12.263 -9.124 10.718 1.00 96.00 143 LEU A N 1
ATOM 1144 C CA . LEU A 1 143 ? -11.492 -8.846 9.513 1.00 96.00 143 LEU A CA 1
ATOM 1145 C C . LEU A 1 143 ? -10.020 -8.669 9.885 1.00 96.00 143 LEU A C 1
ATOM 1147 O O . LEU A 1 143 ? -9.646 -7.699 10.539 1.00 96.00 143 LEU A O 1
ATOM 1151 N N . ASN A 1 144 ? -9.189 -9.635 9.494 1.00 93.44 144 ASN A N 1
ATOM 1152 C CA . ASN A 1 144 ? -7.783 -9.709 9.900 1.00 93.44 144 ASN A CA 1
ATOM 1153 C C . ASN A 1 144 ? -7.574 -9.625 11.425 1.00 93.44 144 ASN A C 1
ATOM 1155 O O . ASN A 1 144 ? -6.551 -9.122 11.872 1.00 93.44 144 ASN A O 1
ATOM 1159 N N . GLY A 1 145 ? -8.534 -10.121 12.213 1.00 95.19 145 GLY A N 1
ATOM 1160 C CA . GLY A 1 145 ? -8.482 -10.093 13.678 1.00 95.19 145 GLY A CA 1
ATOM 1161 C C . GLY A 1 145 ? -9.027 -8.821 14.336 1.00 95.19 145 GLY A C 1
ATOM 1162 O O . GLY A 1 145 ? -8.969 -8.733 15.559 1.00 95.19 145 GLY A O 1
ATOM 1163 N N . HIS A 1 146 ? -9.583 -7.883 13.564 1.00 97.12 146 HIS A N 1
ATOM 1164 C CA . HIS A 1 146 ? -10.090 -6.597 14.051 1.00 97.12 146 HIS A CA 1
ATOM 1165 C C . HIS A 1 146 ? -11.588 -6.423 13.779 1.00 97.12 146 HIS A C 1
ATOM 1167 O O . HIS A 1 146 ? -12.118 -6.959 12.801 1.00 97.12 146 HIS A O 1
ATOM 1173 N N . ASP A 1 147 ? -12.271 -5.622 14.603 1.00 97.38 147 ASP A N 1
ATOM 1174 C CA . ASP A 1 147 ? -13.614 -5.136 14.269 1.00 97.38 147 ASP A CA 1
ATOM 1175 C C . ASP A 1 147 ? -13.473 -3.979 13.281 1.00 97.38 147 ASP A C 1
ATOM 1177 O O . ASP A 1 147 ? -12.786 -2.994 13.547 1.00 97.38 147 ASP A O 1
ATOM 1181 N N . SER A 1 148 ? -14.045 -4.111 12.089 1.00 97.81 148 SER A N 1
ATOM 1182 C CA . SER A 1 148 ? -13.790 -3.174 10.996 1.00 97.81 148 SER A CA 1
ATOM 1183 C C . SER A 1 148 ? -15.000 -2.977 10.101 1.00 97.81 148 SER A C 1
ATOM 1185 O O . SER A 1 148 ? -15.760 -3.909 9.838 1.00 97.81 148 SER A O 1
ATOM 1187 N N . VAL A 1 149 ? -15.144 -1.766 9.556 1.00 98.50 149 VAL A N 1
ATOM 1188 C CA . VAL A 1 149 ? -15.982 -1.534 8.368 1.00 98.50 149 VAL A CA 1
ATOM 1189 C C . VAL A 1 149 ? -15.078 -1.482 7.149 1.00 98.50 149 VAL A C 1
ATOM 1191 O O . VAL A 1 149 ? -14.103 -0.737 7.152 1.00 98.50 149 VAL A O 1
ATOM 1194 N N . TYR A 1 150 ? -15.392 -2.246 6.108 1.00 98.56 150 TYR A N 1
ATOM 1195 C CA . TYR A 1 150 ? -14.554 -2.372 4.922 1.00 98.56 150 TYR A CA 1
ATOM 1196 C C . TYR A 1 150 ? -15.329 -2.246 3.612 1.00 98.56 150 TYR A C 1
ATOM 1198 O O . TYR A 1 150 ? -16.555 -2.388 3.556 1.00 98.56 150 TYR A O 1
ATOM 1206 N N . MET A 1 151 ? -14.565 -2.001 2.550 1.00 98.50 151 MET A N 1
ATOM 1207 C CA . MET A 1 151 ? -15.012 -1.860 1.174 1.00 98.50 151 MET A CA 1
ATOM 1208 C C . MET A 1 151 ? -14.058 -2.613 0.241 1.00 98.50 151 MET A C 1
ATOM 1210 O O . MET A 1 151 ? -12.839 -2.510 0.384 1.00 98.50 151 MET A O 1
ATOM 1214 N N . HIS A 1 152 ? -14.609 -3.353 -0.723 1.00 98.56 152 HIS A N 1
ATOM 1215 C CA . HIS A 1 152 ? -13.824 -3.925 -1.819 1.00 98.56 152 HIS A CA 1
ATOM 1216 C C . HIS A 1 152 ? -13.581 -2.876 -2.892 1.00 98.56 152 HIS A C 1
ATOM 1218 O O . HIS A 1 152 ? -14.462 -2.060 -3.168 1.00 98.56 152 HIS A O 1
ATOM 1224 N N . TYR A 1 153 ? -12.434 -2.942 -3.552 1.00 98.75 153 TYR A N 1
ATOM 1225 C CA . TYR A 1 153 ? -12.158 -2.083 -4.691 1.00 98.75 153 TYR A CA 1
ATOM 1226 C C . TYR A 1 153 ? -11.294 -2.782 -5.740 1.00 98.75 153 TYR A C 1
ATOM 1228 O O . TYR A 1 153 ? -10.547 -3.713 -5.434 1.00 98.75 153 TYR A O 1
ATOM 1236 N N . SER A 1 154 ? -11.385 -2.272 -6.965 1.00 98.75 154 SER A N 1
ATOM 1237 C CA . SER A 1 154 ? -10.408 -2.486 -8.030 1.00 98.75 154 SER A CA 1
ATOM 1238 C C . SER A 1 154 ? -9.671 -1.179 -8.285 1.00 98.75 154 SER A C 1
ATOM 1240 O O . SER A 1 154 ? -10.282 -0.108 -8.345 1.00 98.75 154 SER A O 1
ATOM 1242 N N . TRP A 1 155 ? -8.360 -1.266 -8.447 1.00 98.75 155 TRP A N 1
ATOM 1243 C CA . TRP A 1 155 ? -7.483 -0.160 -8.796 1.00 98.75 155 TRP A CA 1
ATOM 1244 C C . TRP A 1 155 ? -6.740 -0.488 -10.090 1.00 98.75 155 TRP A C 1
ATOM 1246 O O . TRP A 1 155 ? -6.360 -1.635 -10.339 1.00 98.75 155 TRP A O 1
ATOM 1256 N N . SER A 1 156 ? -6.523 0.527 -10.922 1.00 98.81 156 SER A N 1
ATOM 1257 C CA . SER A 1 156 ? -5.717 0.385 -12.130 1.00 98.81 156 SER A CA 1
ATOM 1258 C C . SER A 1 156 ? -5.054 1.688 -12.557 1.00 98.81 156 SER A C 1
ATOM 1260 O O . SER A 1 156 ? -5.540 2.781 -12.259 1.00 98.81 156 SER A O 1
ATOM 1262 N N . THR A 1 157 ? -3.966 1.572 -13.313 1.00 98.69 157 THR A N 1
ATOM 1263 C CA . THR A 1 157 ? -3.362 2.695 -14.032 1.00 98.69 157 THR A CA 1
ATOM 1264 C C . THR A 1 157 ? -2.629 2.236 -15.296 1.00 98.69 157 THR A C 1
ATOM 1266 O O . THR A 1 157 ? -2.503 1.040 -15.565 1.00 98.69 157 THR A O 1
ATOM 1269 N N . HIS A 1 158 ? -2.168 3.193 -16.100 1.00 97.88 158 HIS A N 1
ATOM 1270 C CA . HIS A 1 158 ? -1.345 2.960 -17.280 1.00 97.88 158 HIS A CA 1
ATOM 1271 C C . HIS A 1 158 ? -0.075 3.797 -17.193 1.00 97.88 158 HIS A C 1
ATOM 1273 O O . HIS A 1 158 ? -0.129 5.015 -17.045 1.00 97.88 158 HIS A O 1
ATOM 1279 N N . MET A 1 159 ? 1.068 3.144 -17.340 1.00 95.94 159 MET A N 1
ATOM 1280 C CA . MET A 1 159 ? 2.374 3.775 -17.417 1.00 95.94 159 MET A CA 1
ATOM 1281 C C . MET A 1 159 ? 2.778 3.924 -18.880 1.00 95.94 159 MET A C 1
ATOM 1283 O O . MET A 1 159 ? 2.820 2.937 -19.616 1.00 95.94 159 MET A O 1
ATOM 1287 N N . LEU A 1 160 ? 3.111 5.150 -19.276 1.00 95.19 160 LEU A N 1
ATOM 1288 C CA . LEU A 1 160 ? 3.758 5.445 -20.549 1.00 95.19 160 LEU A CA 1
ATOM 1289 C C . LEU A 1 160 ? 5.272 5.514 -20.330 1.00 95.19 160 LEU A C 1
ATOM 1291 O O . LEU A 1 160 ? 5.738 6.231 -19.444 1.00 95.19 160 LEU A O 1
ATOM 1295 N N . THR A 1 161 ? 6.040 4.767 -21.114 1.00 94.69 161 THR A N 1
ATOM 1296 C CA . THR A 1 161 ? 7.501 4.677 -20.975 1.00 94.69 161 THR A CA 1
ATOM 1297 C C . THR A 1 161 ? 8.169 4.434 -22.329 1.00 94.69 161 THR A C 1
ATOM 1299 O O . THR A 1 161 ? 7.478 4.260 -23.333 1.00 94.69 161 THR A O 1
ATOM 1302 N N . ASP A 1 162 ? 9.502 4.453 -22.375 1.00 94.38 162 ASP A N 1
ATOM 1303 C CA . ASP A 1 162 ? 10.258 4.063 -23.565 1.00 94.38 162 ASP A CA 1
ATOM 1304 C C . ASP A 1 162 ? 10.138 2.557 -23.842 1.00 94.38 162 ASP A C 1
ATOM 1306 O O . ASP A 1 162 ? 9.789 1.755 -22.970 1.00 94.38 162 ASP A O 1
ATOM 1310 N N . TYR A 1 163 ? 10.458 2.142 -25.065 1.00 94.31 163 TYR A N 1
ATOM 1311 C CA . TYR A 1 163 ? 10.306 0.752 -25.491 1.00 94.31 163 TYR A CA 1
ATOM 1312 C C . TYR A 1 163 ? 11.108 -0.258 -24.645 1.00 94.31 163 TYR A C 1
ATOM 1314 O O . TYR A 1 163 ? 10.707 -1.426 -24.528 1.00 94.31 163 TYR A O 1
ATOM 1322 N N . LYS A 1 164 ? 12.257 0.150 -24.083 1.00 94.38 164 LYS A N 1
ATOM 1323 C CA . LYS A 1 164 ? 13.231 -0.745 -23.433 1.00 94.38 164 LYS A CA 1
ATOM 1324 C C . LYS A 1 164 ? 13.063 -0.812 -21.920 1.00 94.38 164 LYS A C 1
ATOM 1326 O O . LYS A 1 164 ? 13.280 -1.885 -21.354 1.00 94.38 164 LYS A O 1
ATOM 1331 N N . SER A 1 165 ? 12.676 0.282 -21.274 1.00 95.62 165 SER A N 1
ATOM 1332 C CA . SER A 1 165 ? 12.579 0.407 -19.818 1.00 95.62 165 SER A CA 1
ATOM 1333 C C . SER A 1 165 ? 11.788 -0.712 -19.136 1.00 95.62 165 SER A C 1
ATOM 1335 O O . SER A 1 165 ? 12.316 -1.258 -18.164 1.00 95.62 165 SER A O 1
ATOM 1337 N N . PRO A 1 166 ? 10.617 -1.165 -19.642 1.00 96.50 166 PRO A N 1
ATOM 1338 C CA . PRO A 1 166 ? 9.913 -2.305 -19.053 1.00 96.50 166 PRO A CA 1
ATOM 1339 C C . PRO A 1 166 ? 10.785 -3.558 -18.968 1.00 96.50 166 PRO A C 1
ATOM 1341 O O . PRO A 1 166 ? 10.873 -4.166 -17.910 1.00 96.50 166 PRO A O 1
ATOM 1344 N N . SER A 1 167 ? 11.489 -3.898 -20.054 1.00 96.25 167 SER A N 1
ATOM 1345 C CA . SER A 1 167 ? 12.344 -5.091 -20.127 1.00 96.25 167 SER A CA 1
ATOM 1346 C C . SER A 1 167 ? 13.590 -5.008 -19.246 1.00 96.25 167 SER A C 1
ATOM 1348 O O . SER A 1 167 ? 14.082 -6.034 -18.784 1.00 96.25 167 SER A O 1
ATOM 1350 N N . ILE A 1 168 ? 14.101 -3.791 -19.025 1.00 96.38 168 ILE A N 1
ATOM 1351 C CA . ILE A 1 168 ? 15.225 -3.544 -18.119 1.00 96.38 168 ILE A CA 1
ATOM 1352 C C . ILE A 1 168 ? 14.753 -3.744 -16.683 1.00 96.38 168 ILE A C 1
ATOM 1354 O O . ILE A 1 168 ? 15.416 -4.440 -15.923 1.00 96.38 168 ILE A O 1
ATOM 1358 N N . SER A 1 169 ? 13.605 -3.166 -16.326 1.00 97.00 169 SER A N 1
ATOM 1359 C CA . SER A 1 169 ? 13.068 -3.253 -14.970 1.00 97.00 169 SER A CA 1
ATOM 1360 C C . SER A 1 169 ? 12.599 -4.647 -14.585 1.00 97.00 169 SER A C 1
ATOM 1362 O O . SER A 1 169 ? 12.850 -5.116 -13.468 1.00 97.00 169 SER A O 1
ATOM 1364 N N . GLU A 1 170 ? 11.976 -5.329 -15.538 1.00 97.44 170 GLU A N 1
ATOM 1365 C CA . GLU A 1 170 ? 11.515 -6.692 -15.394 1.00 97.44 170 GLU A CA 1
ATOM 1366 C C . GLU A 1 170 ? 11.564 -7.414 -16.750 1.00 97.44 170 GLU A C 1
ATOM 1368 O O . GLU A 1 170 ? 10.755 -7.118 -17.634 1.00 97.44 170 GLU A O 1
ATOM 1373 N N . PRO A 1 171 ? 12.459 -8.402 -16.936 1.00 96.50 171 PRO A N 1
ATOM 1374 C CA . PRO A 1 171 ? 12.598 -9.109 -18.209 1.00 96.50 171 PRO A CA 1
ATOM 1375 C C . PRO A 1 171 ? 11.295 -9.703 -18.757 1.00 96.50 171 PRO A C 1
ATOM 1377 O O . PRO A 1 171 ? 11.109 -9.747 -19.974 1.00 96.50 171 PRO A O 1
ATOM 1380 N N . GLN A 1 172 ? 10.367 -10.118 -17.885 1.00 96.75 172 GLN A N 1
ATOM 1381 C CA . GLN A 1 172 ? 9.055 -10.628 -18.302 1.00 96.75 172 GLN A CA 1
ATOM 1382 C C . GLN A 1 172 ? 8.211 -9.567 -19.021 1.00 96.75 172 GLN A C 1
ATOM 1384 O O . GLN A 1 172 ? 7.502 -9.901 -19.966 1.00 96.75 172 GLN A O 1
ATOM 1389 N N . LEU A 1 173 ? 8.369 -8.285 -18.679 1.00 97.31 173 LEU A N 1
ATOM 1390 C CA . LEU A 1 173 ? 7.748 -7.155 -19.379 1.00 97.31 173 LEU A CA 1
ATOM 1391 C C . LEU A 1 173 ? 8.481 -6.804 -20.691 1.00 97.31 173 LEU A C 1
ATOM 1393 O O . LEU A 1 173 ? 8.180 -5.803 -21.339 1.00 97.31 173 LEU A O 1
ATOM 1397 N N . GLY A 1 174 ? 9.454 -7.607 -21.129 1.00 95.31 174 GLY A N 1
ATOM 1398 C CA . GLY A 1 174 ? 10.086 -7.474 -22.442 1.00 95.31 174 GLY A CA 1
ATOM 1399 C C . GLY A 1 174 ? 9.192 -7.885 -23.611 1.00 95.31 174 GLY A C 1
ATOM 1400 O O . GLY A 1 174 ? 9.435 -7.457 -24.737 1.00 95.31 174 GLY A O 1
ATOM 1401 N N . MET A 1 175 ? 8.147 -8.666 -23.347 1.00 95.12 175 MET A N 1
ATOM 1402 C CA . MET A 1 175 ? 7.206 -9.163 -24.350 1.00 95.12 175 MET A CA 1
ATOM 1403 C C . MET A 1 175 ? 5.848 -8.480 -24.196 1.00 95.12 175 MET A C 1
ATOM 1405 O O . MET A 1 175 ? 5.445 -8.156 -23.082 1.00 95.12 175 MET A O 1
ATOM 1409 N N . ILE A 1 176 ? 5.138 -8.279 -25.307 1.00 95.81 176 ILE A N 1
ATOM 1410 C CA . ILE A 1 176 ? 3.709 -7.934 -25.271 1.00 95.81 176 ILE A CA 1
ATOM 1411 C C . ILE A 1 176 ? 2.959 -9.067 -24.558 1.00 95.81 176 ILE A C 1
ATOM 1413 O O . ILE A 1 176 ? 3.324 -10.231 -24.715 1.00 95.81 176 ILE A O 1
ATOM 1417 N N . ASP A 1 177 ? 1.985 -8.704 -23.727 1.00 96.12 177 ASP A N 1
ATOM 1418 C CA . ASP A 1 177 ? 1.263 -9.567 -22.783 1.00 96.12 177 ASP A CA 1
ATOM 1419 C C . ASP A 1 177 ? 2.151 -10.218 -21.712 1.00 96.12 177 ASP A C 1
ATOM 1421 O O . ASP A 1 177 ? 1.685 -11.019 -20.902 1.00 96.12 177 ASP A O 1
ATOM 1425 N N . GLY A 1 178 ? 3.433 -9.849 -21.663 1.00 97.31 178 GLY A N 1
ATOM 1426 C CA . GLY A 1 178 ? 4.326 -10.194 -20.574 1.00 97.31 178 GLY A CA 1
ATOM 1427 C C . GLY A 1 178 ? 3.809 -9.608 -19.267 1.00 97.31 178 GLY A C 1
ATOM 1428 O O . GLY A 1 178 ? 3.434 -8.431 -19.215 1.00 97.31 178 GLY A O 1
ATOM 1429 N N . GLN A 1 179 ? 3.787 -10.435 -18.224 1.00 98.12 179 GLN A N 1
ATOM 1430 C CA . GLN A 1 179 ? 3.254 -10.074 -16.918 1.00 98.12 179 GLN A CA 1
ATOM 1431 C C . GLN A 1 179 ? 4.292 -10.224 -15.821 1.00 98.12 179 GLN A C 1
ATOM 1433 O O . GLN A 1 179 ? 5.123 -11.125 -15.869 1.00 98.12 179 GLN A O 1
ATOM 1438 N N . TRP A 1 180 ? 4.185 -9.368 -14.813 1.00 97.88 180 TRP A N 1
ATOM 1439 C CA . TRP A 1 180 ? 4.894 -9.490 -13.550 1.00 97.88 180 TRP A CA 1
ATOM 1440 C C . TRP A 1 180 ? 3.957 -9.169 -12.396 1.00 97.88 180 TRP A C 1
ATOM 1442 O O . TRP A 1 180 ? 3.175 -8.222 -12.472 1.00 97.88 180 TRP A O 1
ATOM 1452 N N . VAL A 1 181 ? 4.052 -9.953 -11.326 1.00 98.31 181 VAL A N 1
ATOM 1453 C CA . VAL A 1 181 ? 3.269 -9.749 -10.108 1.00 98.31 181 VAL A CA 1
ATOM 1454 C C . VAL A 1 181 ? 4.208 -9.292 -9.006 1.00 98.31 181 VAL A C 1
ATOM 1456 O O . VAL A 1 181 ? 5.115 -10.028 -8.625 1.00 98.31 181 VAL A O 1
ATOM 1459 N N . GLU A 1 182 ? 3.971 -8.094 -8.480 1.00 97.81 182 GLU A N 1
ATOM 1460 C CA . GLU A 1 182 ? 4.686 -7.567 -7.322 1.00 97.81 182 GLU A CA 1
ATOM 1461 C C . GLU A 1 182 ? 3.803 -7.708 -6.067 1.00 97.81 182 GLU A C 1
ATOM 1463 O O . GLU A 1 182 ? 2.804 -6.987 -5.939 1.00 97.81 182 GLU A O 1
ATOM 1468 N N . PRO A 1 183 ? 4.118 -8.648 -5.156 1.00 97.56 183 PRO A N 1
ATOM 1469 C CA . PRO A 1 183 ? 3.404 -8.783 -3.895 1.00 97.56 183 PRO A CA 1
ATOM 1470 C C . PRO A 1 183 ? 3.887 -7.732 -2.890 1.00 97.56 183 PRO A C 1
ATOM 1472 O O . PRO A 1 183 ? 5.091 -7.551 -2.704 1.00 97.56 183 PRO A O 1
ATOM 1475 N N . ILE A 1 184 ? 2.946 -7.065 -2.225 1.00 97.69 184 ILE A N 1
ATOM 1476 C CA . ILE A 1 184 ? 3.213 -6.082 -1.166 1.00 97.69 184 ILE A CA 1
ATOM 1477 C C . ILE A 1 184 ? 2.156 -6.264 -0.080 1.00 97.69 184 ILE A C 1
ATOM 1479 O O . ILE A 1 184 ? 0.969 -6.402 -0.385 1.00 97.69 184 ILE A O 1
ATOM 1483 N N . ILE A 1 185 ? 2.551 -6.263 1.189 1.00 98.44 185 ILE A N 1
ATOM 1484 C CA . ILE A 1 185 ? 1.592 -6.230 2.294 1.00 98.44 185 ILE A CA 1
ATOM 1485 C C . ILE A 1 185 ? 1.224 -4.772 2.546 1.00 98.44 185 ILE A C 1
ATOM 1487 O O . ILE A 1 185 ? 2.096 -3.932 2.744 1.00 98.44 185 ILE A O 1
ATOM 1491 N N . LEU A 1 186 ? -0.070 -4.459 2.543 1.00 98.56 186 LEU A N 1
ATOM 1492 C CA . LEU A 1 186 ? -0.587 -3.117 2.819 1.00 98.56 186 LEU A CA 1
ATOM 1493 C C . LEU A 1 186 ? -1.438 -3.125 4.099 1.00 98.56 186 LEU A C 1
ATOM 1495 O O . LEU A 1 186 ? -2.104 -4.128 4.383 1.00 98.56 186 LEU A O 1
ATOM 1499 N N . PRO A 1 187 ? -1.482 -2.024 4.873 1.00 98.44 187 PRO A N 1
ATOM 1500 C CA . PRO A 1 187 ? -2.417 -1.901 5.986 1.00 98.44 187 PRO A CA 1
ATOM 1501 C C . PRO A 1 187 ? -3.848 -1.877 5.459 1.00 98.44 187 PRO A C 1
ATOM 1503 O O . PRO A 1 187 ? -4.151 -1.142 4.517 1.00 98.44 187 PRO A O 1
ATOM 1506 N N . THR A 1 188 ? -4.767 -2.620 6.075 1.00 98.06 188 THR A N 1
ATOM 1507 C CA . THR A 1 188 ? -6.185 -2.517 5.695 1.00 98.06 188 THR A CA 1
ATOM 1508 C C . THR A 1 188 ? -6.782 -1.169 6.067 1.00 98.06 188 THR A C 1
ATOM 1510 O O . THR A 1 188 ? -7.647 -0.682 5.345 1.00 98.06 188 THR A O 1
ATOM 1513 N N . ASP A 1 189 ? -6.321 -0.536 7.146 1.00 98.00 189 ASP A N 1
ATOM 1514 C CA . ASP A 1 189 ? -6.634 0.858 7.463 1.00 98.00 189 ASP A CA 1
ATOM 1515 C C . ASP A 1 189 ? -5.372 1.735 7.344 1.00 98.00 189 ASP A C 1
ATOM 1517 O O . ASP A 1 189 ? -4.541 1.757 8.252 1.00 98.00 189 ASP A O 1
ATOM 1521 N N . PRO A 1 190 ? -5.191 2.458 6.226 1.00 97.62 190 PRO A N 1
ATOM 1522 C CA . PRO A 1 190 ? -3.950 3.176 5.941 1.00 97.62 190 PRO A CA 1
ATOM 1523 C C . PRO A 1 190 ? -3.828 4.521 6.679 1.00 97.62 190 PRO A C 1
ATOM 1525 O O . PRO A 1 190 ? -2.810 5.204 6.550 1.00 97.62 190 PRO A O 1
ATOM 1528 N N . TYR A 1 191 ? -4.853 4.952 7.420 1.00 96.69 191 TYR A N 1
ATOM 1529 C CA . TYR A 1 191 ? -4.789 6.193 8.193 1.00 96.69 191 TYR A CA 1
ATOM 1530 C C . TYR A 1 191 ? -4.249 5.941 9.593 1.00 96.69 191 TYR A C 1
ATOM 1532 O O . TYR A 1 191 ? -4.479 4.893 10.192 1.00 96.69 191 TYR A O 1
ATOM 1540 N N . ASN A 1 192 ? -3.554 6.948 10.127 1.00 95.06 192 ASN A N 1
ATOM 1541 C CA . ASN A 1 192 ? -2.944 6.905 11.454 1.00 95.06 192 ASN A CA 1
ATOM 1542 C C . ASN A 1 192 ? -1.982 5.720 11.646 1.00 95.06 192 ASN A C 1
ATOM 1544 O O . ASN A 1 192 ? -1.808 5.247 12.768 1.00 95.06 192 ASN A O 1
ATOM 1548 N N . LEU A 1 193 ? -1.367 5.237 10.556 1.00 96.56 193 LEU A N 1
ATOM 1549 C CA . LEU A 1 193 ? -0.491 4.067 10.579 1.00 96.56 193 LEU A CA 1
ATOM 1550 C C . LEU A 1 193 ? 0.594 4.232 11.647 1.00 96.56 193 LEU A C 1
ATOM 1552 O O . LEU A 1 193 ? 0.665 3.437 12.573 1.00 96.56 193 LEU A O 1
ATOM 1556 N N . MET A 1 194 ? 1.350 5.329 11.586 1.00 95.81 194 MET A N 1
ATOM 1557 C CA . MET A 1 194 ? 2.434 5.609 12.530 1.00 95.81 194 MET A CA 1
ATOM 1558 C C . MET A 1 194 ? 1.942 5.776 13.976 1.00 95.81 194 MET A C 1
ATOM 1560 O O . MET A 1 194 ? 2.622 5.375 14.913 1.00 95.81 194 MET A O 1
ATOM 1564 N N . GLN A 1 195 ? 0.749 6.330 14.197 1.00 96.00 195 GLN A N 1
ATOM 1565 C CA . GLN A 1 195 ? 0.165 6.443 15.536 1.00 96.00 195 GLN A CA 1
ATOM 1566 C C . GLN A 1 195 ? -0.220 5.075 16.113 1.00 96.00 195 GLN A C 1
ATOM 1568 O O . GLN A 1 195 ? -0.173 4.897 17.328 1.00 96.00 195 GLN A O 1
ATOM 1573 N N . ARG A 1 196 ? -0.596 4.116 15.259 1.00 96.38 196 ARG A N 1
ATOM 1574 C CA . ARG A 1 196 ? -1.024 2.770 15.665 1.00 96.38 196 ARG A CA 1
ATOM 1575 C C . ARG A 1 196 ? 0.136 1.786 15.767 1.00 96.38 196 ARG A C 1
ATOM 1577 O O . ARG A 1 196 ? 0.176 0.987 16.696 1.00 96.38 196 ARG A O 1
ATOM 1584 N N . THR A 1 197 ? 1.092 1.851 14.846 1.00 97.12 197 THR A N 1
ATOM 1585 C CA . THR A 1 197 ? 2.231 0.922 14.769 1.00 97.12 197 THR A CA 1
ATOM 1586 C C . THR A 1 197 ? 3.528 1.502 15.324 1.00 97.12 197 THR A C 1
ATOM 1588 O O . THR A 1 197 ? 4.541 0.806 15.361 1.00 97.12 197 THR A O 1
ATOM 1591 N N . GLY A 1 198 ? 3.544 2.778 15.717 1.00 95.94 198 GLY A N 1
ATOM 1592 C CA . GLY A 1 198 ? 4.793 3.496 15.953 1.00 95.94 198 GLY A CA 1
ATOM 1593 C C . GLY A 1 198 ? 5.637 3.527 14.677 1.00 95.94 198 GLY A C 1
ATOM 1594 O O . GLY A 1 198 ? 5.118 3.705 13.574 1.00 95.94 198 GLY A O 1
ATOM 1595 N N . TYR A 1 199 ? 6.936 3.286 14.829 1.00 96.56 199 TYR A N 1
ATOM 1596 C CA . TYR A 1 199 ? 7.896 3.253 13.723 1.00 96.56 199 TYR A CA 1
ATOM 1597 C C . TYR A 1 199 ? 7.995 1.890 13.029 1.00 96.56 199 TYR A C 1
ATOM 1599 O O . TYR A 1 199 ? 8.770 1.759 12.097 1.00 96.56 199 TYR A O 1
ATOM 1607 N N . ALA A 1 200 ? 7.209 0.880 13.426 1.00 97.75 200 ALA A N 1
ATOM 1608 C CA . ALA A 1 200 ? 7.437 -0.494 12.968 1.00 97.75 200 ALA A CA 1
ATOM 1609 C C . ALA A 1 200 ? 7.414 -0.687 11.443 1.00 97.75 200 ALA A C 1
ATOM 1611 O O . ALA A 1 200 ? 8.145 -1.525 10.932 1.00 97.75 200 ALA A O 1
ATOM 1612 N N . CYS A 1 201 ? 6.619 0.112 10.729 1.00 97.81 201 CYS A N 1
ATOM 1613 C CA . CYS A 1 201 ? 6.498 0.085 9.267 1.00 97.81 201 CYS A CA 1
ATOM 1614 C C . CYS A 1 201 ? 7.160 1.279 8.572 1.00 97.81 201 CYS A C 1
ATOM 1616 O O . CYS A 1 201 ? 6.780 1.615 7.452 1.00 97.81 201 CYS A O 1
ATOM 1618 N N . ILE A 1 202 ? 8.041 1.993 9.271 1.00 96.75 202 ILE A N 1
ATOM 1619 C CA . ILE A 1 202 ? 8.690 3.202 8.775 1.00 96.75 202 ILE A CA 1
ATOM 1620 C C . ILE A 1 202 ? 10.153 2.875 8.504 1.00 96.75 202 ILE A C 1
ATOM 1622 O O . ILE A 1 202 ? 10.868 2.531 9.440 1.00 96.75 202 ILE A O 1
ATOM 1626 N N . ASP A 1 203 ? 10.574 3.009 7.253 1.00 95.50 203 ASP A N 1
ATOM 1627 C CA . ASP A 1 203 ? 11.973 2.931 6.854 1.00 95.50 203 ASP A CA 1
ATOM 1628 C C . ASP A 1 203 ? 12.592 4.334 6.845 1.00 95.50 203 ASP A C 1
ATOM 1630 O O . ASP A 1 203 ? 12.233 5.209 6.053 1.00 95.50 203 ASP A O 1
ATOM 1634 N N . GLU A 1 204 ? 13.501 4.563 7.783 1.00 93.81 204 GLU A N 1
ATOM 1635 C CA . GLU A 1 204 ? 14.291 5.783 7.906 1.00 93.81 204 GLU A CA 1
ATOM 1636 C C . GLU A 1 204 ? 15.692 5.643 7.291 1.00 93.81 204 GLU A C 1
ATOM 1638 O O . GLU A 1 204 ? 16.465 6.610 7.330 1.00 93.81 204 GLU A O 1
ATOM 1643 N N . ALA A 1 205 ? 16.041 4.477 6.734 1.00 91.81 205 ALA A N 1
ATOM 1644 C CA . ALA A 1 205 ? 17.333 4.248 6.107 1.00 91.81 205 ALA A CA 1
ATOM 1645 C C . ALA A 1 205 ? 17.562 5.245 4.966 1.00 91.81 205 ALA A C 1
ATOM 1647 O O . ALA A 1 205 ? 16.660 5.589 4.209 1.00 91.81 205 ALA A O 1
ATOM 1648 N N . ASP A 1 206 ? 18.786 5.761 4.871 1.00 86.50 206 ASP A N 1
ATOM 1649 C CA . ASP A 1 206 ? 19.192 6.780 3.896 1.00 86.50 206 ASP A CA 1
ATOM 1650 C C . ASP A 1 206 ? 18.443 8.130 3.971 1.00 86.50 206 ASP A C 1
ATOM 1652 O O . ASP A 1 206 ? 18.778 9.064 3.230 1.00 86.50 206 ASP A O 1
ATOM 1656 N N . TYR A 1 207 ? 17.513 8.307 4.916 1.00 87.50 207 TYR A N 1
ATOM 1657 C CA . TYR A 1 207 ? 16.869 9.587 5.189 1.00 87.50 207 TYR A CA 1
ATOM 1658 C C . TYR A 1 207 ? 17.497 10.313 6.394 1.00 87.50 207 TYR A C 1
ATOM 1660 O O . TYR A 1 207 ? 17.996 9.698 7.340 1.00 87.50 207 TYR A O 1
ATOM 1668 N N . PRO A 1 208 ? 17.482 11.662 6.416 1.00 87.06 208 PRO A N 1
ATOM 1669 C CA . PRO A 1 208 ? 17.891 12.414 7.597 1.00 87.06 208 PRO A CA 1
ATOM 1670 C C . PRO A 1 208 ? 16.997 12.099 8.804 1.00 87.06 208 PRO A C 1
ATOM 1672 O O . PRO A 1 208 ? 15.775 12.083 8.688 1.00 87.06 208 PRO A O 1
ATOM 1675 N N . ILE A 1 209 ? 17.587 11.927 9.984 1.00 84.94 209 ILE A N 1
ATOM 1676 C CA . ILE A 1 209 ? 16.844 11.756 11.241 1.00 84.94 209 ILE A CA 1
ATOM 1677 C C . ILE A 1 209 ? 16.476 13.150 11.797 1.00 84.94 209 ILE A C 1
ATOM 1679 O O . ILE A 1 209 ? 17.383 13.985 11.905 1.00 84.94 209 ILE A O 1
ATOM 1683 N N . PRO A 1 210 ? 15.220 13.440 12.210 1.00 80.19 210 PRO A N 1
ATOM 1684 C CA . PRO A 1 210 ? 13.984 12.658 12.073 1.00 80.19 210 PRO A CA 1
ATOM 1685 C C . PRO A 1 210 ? 13.105 13.188 10.918 1.00 80.19 210 PRO A C 1
ATOM 1687 O O . PRO A 1 210 ? 12.429 14.208 11.058 1.00 80.19 210 PRO A O 1
ATOM 1690 N N . SER A 1 211 ? 13.109 12.515 9.767 1.00 84.38 211 SER A N 1
ATOM 1691 C CA . SER A 1 211 ? 12.328 12.909 8.575 1.00 84.38 211 SER A CA 1
ATOM 1692 C C . SER A 1 211 ? 10.992 12.179 8.435 1.00 84.38 211 SER A C 1
ATOM 1694 O O . SER A 1 211 ? 10.148 12.592 7.637 1.00 84.38 211 SER A O 1
ATOM 1696 N N . ALA A 1 212 ? 10.771 11.120 9.217 1.00 88.75 212 ALA A N 1
ATOM 1697 C CA . ALA A 1 212 ? 9.496 10.426 9.253 1.00 88.75 212 ALA A CA 1
ATOM 1698 C C . ALA A 1 212 ? 8.390 11.351 9.782 1.00 88.75 212 ALA A C 1
ATOM 1700 O O . ALA A 1 212 ? 8.462 11.869 10.901 1.00 88.75 212 ALA A O 1
ATOM 1701 N N . HIS A 1 213 ? 7.338 11.531 8.982 1.00 90.31 213 HIS A N 1
ATOM 1702 C CA . HIS A 1 213 ? 6.183 12.349 9.337 1.00 90.31 213 HIS A CA 1
ATOM 1703 C C . HIS A 1 213 ? 4.896 11.512 9.328 1.00 90.31 213 HIS A C 1
ATOM 1705 O O . HIS A 1 213 ? 4.596 10.871 8.317 1.00 90.31 213 HIS A O 1
ATOM 1711 N N . PRO A 1 214 ? 4.073 11.573 10.393 1.00 90.69 214 PRO A N 1
ATOM 1712 C CA . PRO A 1 214 ? 2.866 10.747 10.515 1.00 90.69 214 PRO A CA 1
ATOM 1713 C C . PRO A 1 214 ? 1.814 11.026 9.433 1.00 90.69 214 PRO A C 1
ATOM 1715 O O . PRO A 1 214 ? 0.975 10.182 9.134 1.00 90.69 214 PRO A O 1
ATOM 1718 N N . GLU A 1 215 ? 1.854 12.208 8.823 1.00 89.56 215 GLU A N 1
ATOM 1719 C CA . GLU A 1 215 ? 0.928 12.625 7.765 1.00 89.56 215 GLU A CA 1
ATOM 1720 C C . GLU A 1 215 ? 1.348 12.109 6.376 1.00 89.56 215 GLU A C 1
ATOM 1722 O O . GLU A 1 215 ? 0.532 12.068 5.450 1.00 89.56 215 GLU A O 1
ATOM 1727 N N . ARG A 1 216 ? 2.613 11.692 6.230 1.00 91.88 216 ARG A N 1
ATOM 1728 C CA . ARG A 1 216 ? 3.279 11.361 4.960 1.00 91.88 216 ARG A CA 1
ATOM 1729 C C . ARG A 1 216 ? 3.978 9.999 5.008 1.00 91.88 216 ARG A C 1
ATOM 1731 O O . ARG A 1 216 ? 5.032 9.813 4.409 1.00 91.88 216 ARG A O 1
ATOM 1738 N N . THR A 1 217 ? 3.386 9.044 5.722 1.00 94.62 217 THR A N 1
ATOM 1739 C CA . THR A 1 217 ? 3.945 7.695 5.891 1.00 94.62 217 THR A CA 1
ATOM 1740 C C . THR A 1 217 ? 4.123 6.937 4.578 1.00 94.62 217 THR A C 1
ATOM 1742 O O . THR A 1 217 ? 4.969 6.062 4.515 1.00 94.62 217 THR A O 1
ATOM 1745 N N . GLU A 1 218 ? 3.397 7.279 3.511 1.00 94.00 218 GLU A N 1
ATOM 1746 C CA . GLU A 1 218 ? 3.513 6.619 2.204 1.00 94.00 218 GLU A CA 1
ATOM 1747 C C . GLU A 1 218 ? 4.900 6.743 1.554 1.00 94.00 218 GLU A C 1
ATOM 1749 O O . GLU A 1 218 ? 5.248 5.933 0.700 1.00 94.00 218 GLU A O 1
ATOM 1754 N N . TRP A 1 219 ? 5.691 7.743 1.953 1.00 92.94 219 TRP A N 1
ATOM 1755 C CA . TRP A 1 219 ? 7.030 7.988 1.407 1.00 92.94 219 TRP A CA 1
ATOM 1756 C C . TRP A 1 219 ? 8.120 7.141 2.052 1.00 92.94 219 TRP A C 1
ATOM 1758 O O . TRP A 1 219 ? 9.223 7.097 1.526 1.00 92.94 219 TRP A O 1
ATOM 1768 N N . VAL A 1 220 ? 7.806 6.525 3.187 1.00 95.12 220 VAL A N 1
ATOM 1769 C CA . VAL A 1 220 ? 8.733 5.781 4.048 1.00 95.12 220 VAL A CA 1
ATOM 1770 C C . VAL A 1 220 ? 8.094 4.476 4.531 1.00 95.12 220 VAL A C 1
ATOM 1772 O O . VAL A 1 220 ? 8.545 3.885 5.500 1.00 95.12 220 VAL A O 1
ATOM 1775 N N . TYR A 1 221 ? 6.987 4.051 3.916 1.00 97.62 221 TYR A N 1
ATOM 1776 C CA . TYR A 1 221 ? 6.321 2.809 4.284 1.00 97.62 221 TYR A CA 1
ATOM 1777 C C . TYR A 1 221 ? 7.093 1.626 3.715 1.00 97.62 221 TYR A C 1
ATOM 1779 O O . TYR A 1 221 ? 7.250 1.525 2.497 1.00 97.62 221 TYR A O 1
ATOM 1787 N N . ASP A 1 222 ? 7.484 0.705 4.585 1.00 97.38 222 ASP A N 1
ATOM 1788 C CA . ASP A 1 222 ? 8.150 -0.530 4.200 1.00 97.38 222 ASP A CA 1
ATOM 1789 C C . ASP A 1 222 ? 7.589 -1.709 5.001 1.00 97.38 222 ASP A C 1
ATOM 1791 O O . ASP A 1 222 ? 7.677 -1.773 6.231 1.00 97.38 222 ASP A O 1
ATOM 1795 N N . ASP A 1 223 ? 6.984 -2.653 4.281 1.00 97.38 223 ASP A N 1
ATOM 1796 C CA . ASP A 1 223 ? 6.402 -3.868 4.838 1.00 97.38 223 ASP A CA 1
ATOM 1797 C C . ASP A 1 223 ? 7.442 -4.927 5.224 1.00 97.38 223 ASP A C 1
ATOM 1799 O O . ASP A 1 223 ? 7.091 -5.921 5.859 1.00 97.38 223 ASP A O 1
ATOM 1803 N N . THR A 1 224 ? 8.713 -4.713 4.879 1.00 97.06 224 THR A N 1
ATOM 1804 C CA . THR A 1 224 ? 9.828 -5.620 5.180 1.00 97.06 224 THR A CA 1
ATOM 1805 C C . THR A 1 224 ? 10.679 -5.202 6.369 1.00 97.06 224 THR A C 1
ATOM 1807 O O . THR A 1 224 ? 11.599 -5.932 6.731 1.00 97.06 224 THR A O 1
ATOM 1810 N N . CYS A 1 225 ? 10.351 -4.086 7.024 1.00 97.00 225 CYS A N 1
ATOM 1811 C CA . CYS A 1 225 ? 11.019 -3.704 8.258 1.00 97.00 225 CYS A CA 1
ATOM 1812 C C . CYS A 1 225 ? 10.783 -4.734 9.372 1.00 97.00 225 CYS A C 1
ATOM 1814 O O . CYS A 1 225 ? 9.649 -5.120 9.677 1.00 97.00 225 CYS A O 1
ATOM 1816 N N . GLU A 1 226 ? 11.874 -5.140 10.014 1.00 97.56 226 GLU A N 1
ATOM 1817 C CA . GLU A 1 226 ? 11.906 -6.141 11.081 1.00 97.56 226 GLU A CA 1
ATOM 1818 C C . GLU A 1 226 ? 12.204 -5.499 12.439 1.00 97.56 226 GLU A C 1
ATOM 1820 O O . GLU A 1 226 ? 12.501 -4.316 12.531 1.00 97.56 226 GLU A O 1
ATOM 1825 N N . ALA A 1 227 ? 12.123 -6.268 13.525 1.00 96.00 227 ALA A N 1
ATOM 1826 C CA . ALA A 1 227 ? 12.630 -5.785 14.807 1.00 96.00 227 ALA A CA 1
ATOM 1827 C C . ALA A 1 227 ? 14.156 -5.589 14.739 1.00 96.00 227 ALA A C 1
ATOM 1829 O O . ALA A 1 227 ? 14.882 -6.487 14.308 1.00 96.00 227 ALA A O 1
ATOM 1830 N N . GLU A 1 228 ? 14.637 -4.444 15.218 1.00 93.62 228 GLU A N 1
ATOM 1831 C CA . GLU A 1 228 ? 16.046 -4.050 15.143 1.00 93.62 228 GLU A CA 1
ATOM 1832 C C . GLU A 1 228 ? 16.593 -3.663 16.522 1.00 93.62 228 GLU A C 1
ATOM 1834 O O . GLU A 1 228 ? 15.868 -3.218 17.422 1.00 93.62 228 GLU A O 1
ATOM 1839 N N . ASP A 1 229 ? 17.906 -3.812 16.689 1.00 92.44 229 ASP A N 1
ATOM 1840 C CA . ASP A 1 229 ? 18.604 -3.276 17.853 1.00 92.44 229 ASP A CA 1
ATOM 1841 C C . ASP A 1 229 ? 18.595 -1.732 17.833 1.00 92.44 229 ASP A C 1
ATOM 1843 O O . ASP A 1 229 ? 18.488 -1.109 16.769 1.00 92.44 229 ASP A O 1
ATOM 1847 N N . PRO A 1 230 ? 18.728 -1.068 18.999 1.00 91.69 230 PRO A N 1
ATOM 1848 C CA . PRO A 1 230 ? 18.777 0.387 19.056 1.00 91.69 230 PRO A CA 1
ATOM 1849 C C . PRO A 1 230 ? 19.871 0.974 18.158 1.00 91.69 230 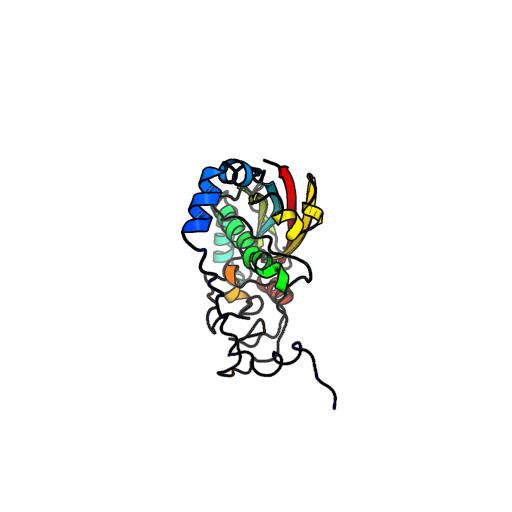PRO A C 1
ATOM 1851 O O . PRO A 1 230 ? 21.053 0.655 18.315 1.00 91.69 230 PRO A O 1
ATOM 1854 N N . PHE A 1 231 ? 19.487 1.899 17.275 1.00 89.31 231 PHE A N 1
ATOM 1855 C CA . PHE A 1 231 ? 20.444 2.630 16.455 1.00 89.31 231 PHE A CA 1
ATOM 1856 C C . PHE A 1 231 ? 21.410 3.437 17.328 1.00 89.31 231 PHE A C 1
ATOM 1858 O O . PHE A 1 231 ? 21.005 4.250 18.166 1.00 89.31 231 PHE A O 1
ATOM 1865 N N . VAL A 1 232 ? 22.710 3.257 17.100 1.00 87.44 232 VAL A N 1
ATOM 1866 C CA . VAL A 1 232 ? 23.750 4.053 17.755 1.00 87.44 232 VAL A CA 1
ATOM 1867 C C . VAL A 1 232 ? 24.147 5.190 16.825 1.00 87.44 232 VAL A C 1
ATOM 1869 O O . VAL A 1 232 ? 24.936 5.008 15.898 1.00 87.44 232 VAL A O 1
ATOM 1872 N N . TYR A 1 233 ? 23.609 6.381 17.091 1.00 82.19 233 TYR A N 1
ATOM 1873 C CA . TYR A 1 233 ? 23.906 7.569 16.295 1.00 82.19 233 TYR A CA 1
ATOM 1874 C C . TYR A 1 233 ? 25.411 7.865 16.255 1.00 82.19 233 TYR A C 1
ATOM 1876 O O . TYR A 1 233 ? 26.066 8.006 17.292 1.00 82.19 233 TYR A O 1
ATOM 1884 N N . SER A 1 234 ? 25.941 8.042 15.045 1.00 80.00 234 SER A N 1
ATOM 1885 C CA . SER A 1 234 ? 27.291 8.545 14.810 1.00 80.00 234 SER A CA 1
ATOM 1886 C C . SER A 1 234 ? 27.230 9.766 13.891 1.00 80.00 234 SER A C 1
ATOM 1888 O O . SER A 1 234 ? 26.586 9.698 12.847 1.00 80.00 234 SER A O 1
ATOM 1890 N N . PRO A 1 235 ? 27.963 10.858 14.186 1.00 75.56 235 PRO A N 1
ATOM 1891 C CA . PRO A 1 235 ? 28.029 12.032 13.310 1.00 75.56 235 PRO A CA 1
ATOM 1892 C C . PRO A 1 235 ? 28.552 11.739 11.895 1.00 75.56 235 PRO A C 1
ATOM 1894 O O . PRO A 1 235 ? 28.457 12.593 11.017 1.00 75.56 235 PRO A O 1
ATOM 1897 N N . THR A 1 236 ? 29.171 10.575 11.688 1.00 78.75 236 THR A N 1
ATOM 1898 C CA . THR A 1 236 ? 29.769 10.158 10.416 1.00 78.75 236 THR A CA 1
ATOM 1899 C C . THR A 1 236 ? 29.050 8.987 9.752 1.00 78.75 236 THR A C 1
ATOM 1901 O O . THR A 1 236 ? 29.461 8.598 8.660 1.00 78.75 236 THR A O 1
ATOM 1904 N N . ALA A 1 237 ? 28.017 8.415 10.379 1.00 74.19 237 ALA A N 1
ATOM 1905 C CA . ALA A 1 237 ? 27.267 7.292 9.824 1.00 74.19 237 ALA A CA 1
ATOM 1906 C C . ALA A 1 237 ? 25.824 7.714 9.541 1.00 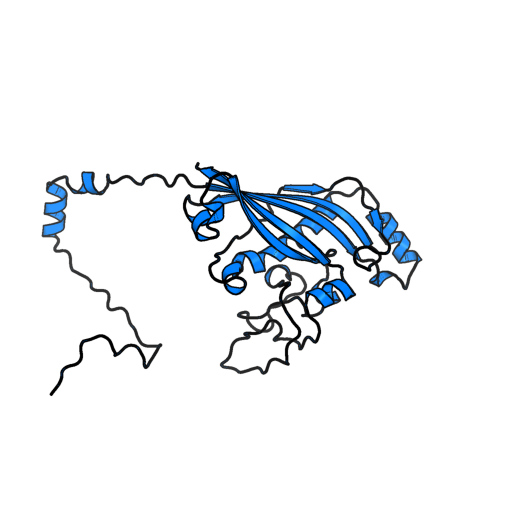74.19 237 ALA A C 1
ATOM 1908 O O . ALA A 1 237 ? 25.155 8.277 10.406 1.00 74.19 237 ALA A O 1
ATOM 1909 N N . ALA A 1 238 ? 25.362 7.439 8.323 1.00 83.62 238 ALA A N 1
ATOM 1910 C CA . ALA A 1 238 ? 23.950 7.548 7.988 1.00 83.62 238 ALA A CA 1
ATOM 1911 C C . ALA A 1 238 ? 23.143 6.459 8.712 1.00 83.62 238 ALA A C 1
ATOM 1913 O O . ALA A 1 238 ? 23.698 5.445 9.145 1.00 83.62 238 ALA A O 1
ATOM 1914 N N . CYS A 1 239 ? 21.835 6.681 8.829 1.00 88.38 239 CYS A N 1
ATOM 1915 C CA . CYS A 1 239 ? 20.896 5.625 9.177 1.00 88.38 239 CYS A CA 1
ATOM 1916 C C . CYS A 1 239 ? 20.915 4.565 8.066 1.00 88.38 239 CYS A C 1
ATOM 1918 O O . CYS A 1 239 ? 20.730 4.912 6.903 1.00 88.38 239 CYS A O 1
ATOM 1920 N N . ILE A 1 240 ? 21.183 3.307 8.416 1.00 89.25 240 ILE A N 1
ATOM 1921 C CA . ILE A 1 240 ? 21.256 2.173 7.470 1.00 89.25 240 ILE A CA 1
ATOM 1922 C C . ILE A 1 240 ? 20.278 1.045 7.826 1.00 89.25 240 ILE A C 1
ATOM 1924 O O . ILE A 1 240 ? 20.356 -0.038 7.255 1.00 89.25 240 ILE A O 1
ATOM 1928 N N . GLN A 1 241 ? 19.439 1.279 8.829 1.00 92.00 241 GLN A N 1
ATOM 1929 C CA . GLN A 1 241 ? 18.450 0.343 9.352 1.00 92.00 241 GLN A CA 1
ATOM 1930 C C . GLN A 1 241 ? 17.079 1.021 9.275 1.00 92.00 241 GLN A C 1
ATOM 1932 O O . GLN A 1 241 ? 17.036 2.252 9.196 1.00 92.00 241 GLN A O 1
ATOM 1937 N N . CYS A 1 242 ? 15.986 0.264 9.308 1.00 93.69 242 CYS A N 1
ATOM 1938 C CA . CYS A 1 242 ? 14.652 0.852 9.189 1.00 93.69 242 CYS A CA 1
ATOM 1939 C C . CYS A 1 242 ? 14.384 1.879 10.294 1.00 93.69 242 CYS A C 1
ATOM 1941 O O . CYS A 1 242 ? 13.818 2.942 10.046 1.00 93.69 242 CYS A O 1
ATOM 1943 N N . HIS A 1 243 ? 14.788 1.584 11.531 1.00 93.94 243 HIS A N 1
ATOM 1944 C CA . HIS A 1 243 ? 14.358 2.353 12.695 1.00 93.94 243 HIS A CA 1
ATOM 1945 C C . HIS A 1 243 ? 15.534 3.052 13.365 1.00 93.94 243 HIS A C 1
ATOM 1947 O O . HIS A 1 243 ? 16.275 2.456 14.148 1.00 93.94 243 HIS A O 1
ATOM 1953 N N . CYS A 1 244 ? 15.695 4.350 13.115 1.00 92.25 244 CYS A N 1
ATOM 1954 C CA . CYS A 1 244 ? 16.798 5.129 13.686 1.00 92.25 244 CYS A CA 1
ATOM 1955 C C . CYS A 1 244 ? 16.356 6.155 14.726 1.00 92.25 244 CYS A C 1
ATOM 1957 O O . CYS A 1 244 ? 17.119 6.484 15.637 1.00 92.25 244 CYS A O 1
ATOM 1959 N N . SER A 1 245 ? 15.127 6.652 14.622 1.00 91.44 245 SER A N 1
ATOM 1960 C CA . SER A 1 245 ? 14.547 7.580 15.592 1.00 91.44 245 SER A CA 1
ATOM 1961 C C . SER A 1 245 ? 14.078 6.871 16.861 1.00 91.44 245 SER A C 1
ATOM 1963 O O . SER A 1 245 ? 14.107 7.459 17.943 1.00 91.44 245 SER A O 1
ATOM 1965 N N . GLN A 1 246 ? 13.606 5.626 16.742 1.00 91.38 246 GLN A N 1
ATOM 1966 C CA . GLN A 1 246 ? 13.009 4.866 17.840 1.00 91.38 246 GLN A CA 1
ATOM 1967 C C . GLN A 1 246 ? 13.376 3.392 17.729 1.00 91.38 246 GLN A C 1
ATOM 1969 O O . GLN A 1 246 ? 13.346 2.830 16.644 1.00 91.38 246 GLN A O 1
ATOM 1974 N N . THR A 1 247 ? 13.666 2.740 18.853 1.00 92.94 247 THR A N 1
ATOM 1975 C CA . THR A 1 247 ? 13.839 1.286 18.859 1.00 92.94 247 THR A CA 1
ATOM 1976 C C . THR A 1 247 ? 12.484 0.601 18.711 1.00 92.94 247 THR A C 1
ATOM 1978 O O . THR A 1 247 ? 11.580 0.818 19.522 1.00 92.94 247 THR A O 1
ATOM 1981 N N . VAL A 1 248 ? 12.363 -0.272 17.716 1.00 95.56 248 VAL A N 1
ATOM 1982 C CA . VAL A 1 248 ? 11.171 -1.082 17.459 1.00 95.56 248 VAL A CA 1
ATOM 1983 C C . VAL A 1 248 ? 11.469 -2.540 17.815 1.00 95.56 248 VAL A C 1
ATOM 1985 O O . VAL A 1 248 ? 12.540 -3.058 17.534 1.00 95.56 248 VAL A O 1
ATOM 1988 N N . GLN A 1 249 ? 10.521 -3.204 18.480 1.00 96.25 249 GLN A N 1
ATOM 1989 C CA . GLN A 1 249 ? 10.672 -4.581 18.985 1.00 96.25 249 GLN A CA 1
ATOM 1990 C C . GLN A 1 249 ? 9.742 -5.590 18.287 1.00 96.25 249 GLN A C 1
ATOM 1992 O O . GLN A 1 249 ? 9.540 -6.699 18.774 1.00 96.25 249 GLN A O 1
ATOM 1997 N N . ILE A 1 250 ? 9.113 -5.187 17.186 1.00 97.62 250 ILE A N 1
ATOM 1998 C CA . ILE A 1 250 ? 8.149 -5.977 16.419 1.00 97.62 250 ILE A CA 1
ATOM 1999 C C . ILE A 1 250 ? 8.317 -5.644 14.934 1.00 97.62 250 ILE A C 1
ATOM 2001 O O . ILE A 1 250 ? 8.576 -4.491 14.603 1.00 97.62 250 ILE A O 1
ATOM 2005 N N . SER A 1 251 ? 8.164 -6.629 14.051 1.00 98.25 251 SER A N 1
ATOM 2006 C CA . SER A 1 251 ? 8.195 -6.392 12.604 1.00 98.25 251 SER A CA 1
ATOM 2007 C C . SER A 1 251 ? 7.018 -5.524 12.155 1.00 98.25 251 SER A C 1
ATOM 2009 O O . SER A 1 251 ? 5.988 -5.451 12.840 1.00 98.25 251 SER A O 1
ATOM 2011 N N . CYS A 1 252 ? 7.124 -4.903 10.978 1.00 98.44 252 CYS A N 1
ATOM 2012 C CA . CYS A 1 252 ? 6.000 -4.187 10.384 1.00 98.44 252 CYS A CA 1
ATOM 2013 C C . CYS A 1 252 ? 4.780 -5.104 10.247 1.00 98.44 252 CYS A C 1
ATOM 2015 O O . CYS A 1 252 ? 3.685 -4.757 10.686 1.00 98.44 252 CYS A O 1
ATOM 2017 N N . ILE A 1 253 ? 4.967 -6.309 9.701 1.00 98.31 253 ILE A N 1
ATOM 2018 C CA . ILE A 1 253 ? 3.875 -7.259 9.456 1.00 98.31 253 ILE A CA 1
ATOM 2019 C C . ILE A 1 253 ? 3.157 -7.625 10.759 1.00 98.31 253 ILE A C 1
ATOM 2021 O O . ILE A 1 253 ? 1.922 -7.651 10.801 1.00 98.31 253 ILE A O 1
ATOM 2025 N N . ASP A 1 254 ? 3.900 -7.890 11.832 1.00 98.44 254 ASP A N 1
ATOM 2026 C CA . ASP A 1 254 ? 3.296 -8.234 13.116 1.00 98.44 254 ASP A CA 1
ATOM 2027 C C . ASP A 1 254 ? 2.641 -7.014 13.779 1.00 98.44 254 ASP A C 1
ATOM 2029 O O . ASP A 1 254 ? 1.580 -7.151 14.391 1.00 98.44 254 ASP A O 1
ATOM 2033 N N . ALA A 1 255 ? 3.190 -5.808 13.604 1.00 98.38 255 ALA A N 1
ATOM 2034 C CA . ALA A 1 255 ? 2.548 -4.571 14.046 1.00 98.38 255 ALA A CA 1
ATOM 2035 C C . ALA A 1 255 ? 1.231 -4.307 13.299 1.00 98.38 255 ALA A C 1
ATOM 2037 O O . ALA A 1 255 ? 0.225 -3.984 13.935 1.00 98.38 255 ALA A O 1
ATOM 2038 N N . LEU A 1 256 ? 1.204 -4.498 11.976 1.00 98.31 256 LEU A N 1
ATOM 2039 C CA . LEU A 1 256 ? -0.009 -4.384 11.168 1.00 98.31 256 LEU A CA 1
ATOM 2040 C C . LEU A 1 256 ? -1.073 -5.356 11.662 1.00 98.31 256 LEU A C 1
ATOM 2042 O O . LEU A 1 256 ? -2.170 -4.928 12.006 1.00 98.31 256 LEU A O 1
ATOM 2046 N N . ARG A 1 257 ? -0.742 -6.646 11.773 1.00 97.94 257 ARG A N 1
ATOM 2047 C CA . ARG A 1 257 ? -1.666 -7.684 12.268 1.00 97.94 257 ARG A CA 1
ATOM 2048 C C . ARG A 1 257 ? -2.176 -7.421 13.679 1.00 97.94 257 ARG A C 1
ATOM 2050 O O . ARG A 1 257 ? -3.239 -7.911 14.033 1.00 97.94 257 ARG A O 1
ATOM 2057 N N . LYS A 1 258 ? -1.397 -6.720 14.502 1.00 97.81 258 LYS A N 1
ATOM 2058 C CA . LYS A 1 258 ? -1.749 -6.453 15.894 1.00 97.81 258 LYS A CA 1
ATOM 2059 C C . LYS A 1 258 ? -2.609 -5.205 16.075 1.00 97.81 258 LYS A C 1
ATOM 2061 O O . LYS A 1 258 ? -3.392 -5.174 17.020 1.00 97.81 258 LYS A O 1
ATOM 2066 N N . TYR A 1 259 ? -2.445 -4.180 15.240 1.00 97.50 259 TYR A N 1
ATOM 2067 C CA . TYR A 1 259 ? -3.013 -2.852 15.516 1.00 97.50 259 TYR A CA 1
ATOM 2068 C C . TYR A 1 259 ? -3.859 -2.252 14.388 1.00 97.50 259 TYR A C 1
ATOM 2070 O O . TYR A 1 259 ? -4.521 -1.241 14.614 1.00 97.50 259 TYR A O 1
ATOM 2078 N N . VAL A 1 260 ? -3.814 -2.800 13.172 1.00 97.00 260 VAL A N 1
ATOM 2079 C CA . VAL A 1 260 ? -4.386 -2.145 11.978 1.00 97.00 260 VAL A CA 1
ATOM 2080 C C . VAL A 1 260 ? -5.150 -3.119 11.077 1.00 97.00 260 VAL A C 1
ATOM 2082 O O . VAL A 1 260 ? -6.194 -2.759 10.537 1.00 97.00 260 VAL A O 1
ATOM 2085 N N . GLY A 1 261 ? -4.637 -4.336 10.930 1.00 97.50 261 GLY A N 1
ATOM 2086 C CA . GLY A 1 261 ? -4.982 -5.305 9.901 1.00 97.50 261 GLY A CA 1
ATOM 2087 C C . GLY A 1 261 ? -4.057 -5.195 8.682 1.00 97.50 261 GLY A C 1
ATOM 2088 O O . GLY A 1 261 ? -3.562 -4.121 8.336 1.00 97.50 261 GLY A O 1
ATOM 2089 N N . ALA A 1 262 ? -3.810 -6.333 8.033 1.00 98.00 262 ALA A N 1
ATOM 2090 C CA . ALA A 1 262 ? -2.893 -6.466 6.903 1.00 98.00 262 ALA A CA 1
ATOM 2091 C C . ALA A 1 262 ? -3.585 -7.167 5.730 1.00 98.00 262 ALA A C 1
ATOM 2093 O O . ALA A 1 262 ? -4.295 -8.154 5.929 1.00 98.00 262 ALA A O 1
ATOM 2094 N N . VAL A 1 263 ? -3.361 -6.691 4.508 1.00 97.94 263 VAL A N 1
ATOM 2095 C CA . VAL A 1 263 ? -3.842 -7.334 3.282 1.00 97.94 263 VAL A CA 1
ATOM 2096 C C . VAL A 1 263 ? -2.680 -7.596 2.335 1.00 97.94 263 VAL A C 1
ATOM 2098 O O . VAL A 1 263 ? -1.838 -6.730 2.111 1.00 97.94 263 VAL A O 1
ATOM 2101 N N . ASN A 1 264 ? -2.646 -8.801 1.767 1.00 98.19 264 ASN A N 1
ATOM 2102 C CA . ASN A 1 264 ? -1.720 -9.131 0.691 1.00 98.19 264 ASN A CA 1
ATOM 2103 C C . ASN A 1 264 ? -2.240 -8.495 -0.599 1.00 98.19 264 ASN A C 1
ATOM 2105 O O . ASN A 1 264 ? -3.239 -8.950 -1.157 1.00 98.19 264 ASN A O 1
ATOM 2109 N N . ALA A 1 265 ? -1.570 -7.448 -1.060 1.00 97.94 265 ALA A N 1
ATOM 2110 C CA . ALA A 1 265 ? -1.836 -6.811 -2.335 1.00 97.94 265 ALA A CA 1
ATOM 2111 C C . ALA A 1 265 ? -0.922 -7.399 -3.416 1.00 97.94 265 ALA A C 1
ATOM 2113 O O . ALA A 1 265 ? 0.224 -7.769 -3.161 1.00 97.94 265 ALA A O 1
ATOM 2114 N N . SER A 1 266 ? -1.435 -7.512 -4.637 1.00 98.38 266 SER A N 1
ATOM 2115 C CA . SER A 1 266 ? -0.675 -7.993 -5.792 1.00 98.38 266 SER A CA 1
ATOM 2116 C C . SER A 1 266 ? -0.840 -7.008 -6.936 1.00 98.38 266 SER A C 1
ATOM 2118 O O . SER A 1 266 ? -1.906 -6.937 -7.545 1.00 98.38 266 SER A O 1
ATOM 2120 N N . PHE A 1 267 ? 0.215 -6.246 -7.215 1.00 98.56 267 PHE A N 1
ATOM 2121 C CA . PHE A 1 267 ? 0.259 -5.347 -8.362 1.00 98.56 267 PHE A CA 1
ATOM 2122 C C . PHE A 1 267 ? 0.653 -6.153 -9.594 1.00 98.56 267 PHE A C 1
ATOM 2124 O O . PHE A 1 267 ? 1.766 -6.672 -9.678 1.00 98.56 267 PHE A O 1
ATOM 2131 N N . ILE A 1 268 ? -0.271 -6.283 -10.541 1.00 98.69 268 ILE A N 1
ATOM 2132 C CA . ILE A 1 268 ? -0.061 -7.041 -11.774 1.00 98.69 268 ILE A CA 1
ATOM 2133 C C . ILE A 1 268 ? 0.308 -6.052 -12.873 1.00 98.69 268 ILE A C 1
ATOM 2135 O O . ILE A 1 268 ? -0.545 -5.318 -13.364 1.00 98.69 268 ILE A O 1
ATOM 2139 N N . PHE A 1 269 ? 1.577 -6.042 -13.263 1.00 98.62 269 PHE A N 1
ATOM 2140 C CA . PHE A 1 269 ? 2.093 -5.267 -14.385 1.00 98.62 269 PHE A CA 1
ATOM 2141 C C . PHE A 1 269 ? 1.946 -6.097 -15.657 1.00 98.62 269 PHE A C 1
ATOM 2143 O O . PHE A 1 269 ? 2.439 -7.218 -15.709 1.00 98.62 269 PHE A O 1
ATOM 2150 N N . THR A 1 270 ? 1.292 -5.558 -16.683 1.00 98.56 270 THR A N 1
ATOM 2151 C CA . THR A 1 270 ? 1.109 -6.204 -17.990 1.00 98.56 270 THR A CA 1
ATOM 2152 C C . THR A 1 270 ? 1.552 -5.258 -19.097 1.00 98.56 270 THR A C 1
ATOM 2154 O O . THR A 1 270 ? 1.050 -4.137 -19.196 1.00 98.56 270 THR A O 1
ATOM 2157 N N . ARG A 1 271 ? 2.467 -5.686 -19.967 1.00 97.69 271 ARG A N 1
ATOM 2158 C CA . ARG A 1 271 ? 2.836 -4.901 -21.154 1.00 97.69 271 ARG A CA 1
ATOM 2159 C C . ARG A 1 271 ? 1.765 -5.044 -22.232 1.00 97.69 271 ARG A C 1
ATOM 2161 O O . ARG A 1 271 ? 1.589 -6.131 -22.761 1.00 97.69 271 ARG A O 1
ATOM 2168 N N . LEU A 1 272 ? 1.091 -3.954 -22.592 1.00 94.94 272 LEU A N 1
ATOM 2169 C CA . LEU A 1 272 ? -0.024 -4.011 -23.544 1.00 94.94 272 LEU A CA 1
ATOM 2170 C C . LEU A 1 272 ? 0.414 -3.905 -25.005 1.00 94.94 272 LEU A C 1
ATOM 2172 O O . LEU A 1 272 ? -0.050 -4.667 -25.843 1.00 94.94 272 LEU A O 1
ATOM 2176 N N . LEU A 1 273 ? 1.256 -2.925 -25.338 1.00 85.00 273 LEU A N 1
ATOM 2177 C CA . LEU A 1 273 ? 1.646 -2.659 -26.725 1.00 85.00 273 LEU A CA 1
ATOM 2178 C C . LEU A 1 273 ? 2.883 -1.761 -26.827 1.00 85.00 273 LEU A C 1
ATOM 2180 O O . LEU A 1 273 ? 3.390 -1.236 -25.831 1.00 85.00 273 LEU A O 1
ATOM 2184 N N . ILE A 1 274 ? 3.347 -1.630 -28.065 1.00 78.19 274 ILE A N 1
ATOM 2185 C CA . ILE A 1 274 ? 4.396 -0.736 -28.552 1.00 78.19 274 ILE A CA 1
ATOM 2186 C C . ILE A 1 274 ? 3.670 0.378 -29.328 1.00 78.19 274 ILE A C 1
ATOM 2188 O O . ILE A 1 274 ? 2.768 0.044 -30.101 1.00 78.19 274 ILE A O 1
ATOM 2192 N N . ILE A 1 275 ? 3.974 1.650 -29.067 1.00 71.00 275 ILE A N 1
ATOM 2193 C CA . ILE A 1 275 ? 3.257 2.811 -29.636 1.00 71.00 275 ILE A CA 1
ATOM 2194 C C . ILE A 1 275 ? 3.877 3.257 -30.970 1.00 71.00 275 ILE A C 1
ATOM 2196 O O . ILE A 1 275 ? 5.088 3.059 -31.199 1.00 71.00 275 ILE A O 1
#

Radius of gyration: 26.39 Å; chains: 1; bounding box: 88×36×74 Å